Protein AF-A0A813BTL1-F1 (afdb_monomer)

Sequence (227 aa):
EQAIDVKKPQSEMETLEGEVAEMQKQLKLAGENREKENEEFQQVVEDQRKTQKLLKDALDVLGKFYKKEALIQVHAVHAGPESPDGFKDYKANDKSFGVLSMLQKLIADSKAMEAESLRAEKSAQKA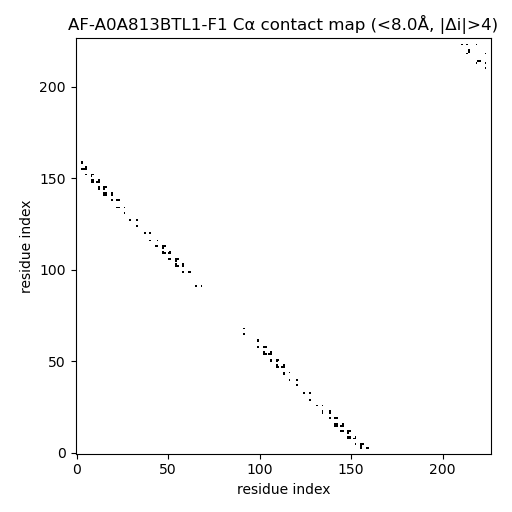YEAFSADTTASVEKKEASVSEKKAEKARLEKSLVRTRQGREGAEDALENLANTKAGLHESCDFLMQNFEARQAARSEEMDSVKKAKAILSGATFAEIQLD

Mean predicted aligned error: 12.42 Å

Structure (mmCIF, N/CA/C/O backbone):
data_AF-A0A813BTL1-F1
#
_entry.id   AF-A0A813BTL1-F1
#
loop_
_atom_site.group_PDB
_atom_site.id
_atom_site.type_symbol
_atom_site.label_atom_id
_atom_site.label_alt_id
_atom_site.label_comp_id
_atom_site.label_asym_id
_atom_site.label_entity_id
_atom_site.label_seq_id
_atom_site.pdbx_PDB_ins_code
_atom_site.Cartn_x
_atom_site.Cartn_y
_atom_site.Cartn_z
_atom_site.occupancy
_atom_site.B_iso_or_equiv
_atom_site.auth_seq_id
_atom_site.auth_comp_id
_atom_site.auth_asym_id
_atom_site.auth_atom_id
_atom_site.pdbx_PDB_model_num
ATOM 1 N N . GLU A 1 1 ? -6.398 0.371 33.763 1.00 44.62 1 GLU A N 1
ATOM 2 C CA . GLU A 1 1 ? -7.236 0.456 32.549 1.00 44.62 1 GLU A CA 1
ATOM 3 C C . GLU A 1 1 ? -6.402 0.990 31.398 1.00 44.62 1 GLU A C 1
ATOM 5 O O . GLU A 1 1 ? -5.922 2.112 31.480 1.00 44.62 1 GLU A O 1
ATOM 10 N N . GLN A 1 2 ? -6.147 0.182 30.367 1.00 52.78 2 GLN A N 1
ATOM 11 C CA . GLN A 1 2 ? -5.602 0.703 29.111 1.00 52.78 2 GLN A CA 1
ATOM 12 C C . GLN A 1 2 ? -6.741 1.412 28.377 1.00 52.78 2 GLN A C 1
ATOM 14 O O . GLN A 1 2 ? -7.758 0.790 28.073 1.00 52.78 2 GLN A O 1
ATOM 19 N N . ALA A 1 3 ? -6.592 2.713 28.128 1.00 71.69 3 ALA A N 1
ATOM 20 C CA . ALA A 1 3 ? -7.528 3.455 27.297 1.00 71.69 3 ALA A CA 1
ATOM 21 C C . ALA A 1 3 ? -7.588 2.808 25.902 1.00 71.69 3 ALA A C 1
ATOM 23 O O . ALA A 1 3 ? -6.552 2.535 25.297 1.00 71.69 3 ALA A O 1
ATOM 24 N N . ILE A 1 4 ? -8.798 2.540 25.406 1.00 82.31 4 ILE A N 1
ATOM 25 C CA . ILE A 1 4 ? -9.003 2.015 24.053 1.00 82.31 4 ILE A CA 1
ATOM 26 C C . ILE A 1 4 ? -8.600 3.112 23.060 1.00 82.31 4 ILE A C 1
ATOM 28 O O . ILE A 1 4 ? -9.320 4.098 22.891 1.00 82.31 4 ILE A O 1
ATOM 32 N N . ASP A 1 5 ? -7.439 2.950 22.426 1.00 89.19 5 ASP A N 1
ATOM 33 C CA . ASP A 1 5 ? -6.871 3.929 21.498 1.00 89.19 5 ASP A CA 1
ATOM 34 C C . ASP A 1 5 ? -7.258 3.618 20.047 1.00 89.19 5 ASP A C 1
ATOM 36 O O . ASP A 1 5 ? -6.573 2.902 19.321 1.00 89.19 5 ASP A O 1
ATOM 40 N N . VAL A 1 6 ? -8.387 4.184 19.620 1.00 92.62 6 VAL A N 1
ATOM 41 C CA . VAL A 1 6 ? -8.878 4.094 18.234 1.00 92.62 6 VAL A CA 1
ATOM 42 C C . VAL A 1 6 ? -8.051 4.972 17.277 1.00 92.62 6 VAL A C 1
ATOM 44 O O . VAL A 1 6 ? -8.072 4.755 16.065 1.00 92.62 6 VAL A O 1
ATOM 47 N N . LYS A 1 7 ? -7.307 5.964 17.791 1.00 93.62 7 LYS A N 1
ATOM 48 C CA . LYS A 1 7 ? -6.573 6.922 16.951 1.00 93.62 7 LYS A CA 1
ATOM 49 C C . LYS A 1 7 ? -5.338 6.290 16.330 1.00 93.62 7 LYS A C 1
ATOM 51 O O . LYS A 1 7 ? -5.050 6.570 15.172 1.00 93.62 7 LYS A O 1
ATOM 56 N N . LYS A 1 8 ? -4.654 5.411 17.062 1.00 93.81 8 LYS A N 1
ATOM 57 C CA . LYS A 1 8 ? -3.460 4.719 16.568 1.00 93.81 8 LYS A CA 1
ATOM 58 C C . LYS A 1 8 ? -3.677 3.966 15.241 1.00 93.81 8 LYS A C 1
ATOM 60 O O . LYS A 1 8 ? -2.980 4.294 14.279 1.00 93.81 8 LYS A O 1
ATOM 65 N N . PRO A 1 9 ? -4.623 3.010 15.117 1.00 95.62 9 PRO A N 1
ATOM 66 C CA . PRO A 1 9 ? -4.834 2.318 13.845 1.00 95.62 9 PRO A CA 1
ATOM 67 C C . PRO A 1 9 ? -5.302 3.270 12.740 1.00 95.62 9 PRO A C 1
ATOM 69 O O . PRO A 1 9 ? -4.963 3.056 11.583 1.00 95.62 9 PRO A O 1
ATOM 72 N N . GLN A 1 10 ? -6.018 4.351 13.075 1.00 95.44 10 GLN A N 1
ATOM 73 C CA . GLN A 1 10 ? -6.381 5.374 12.096 1.00 95.44 10 GLN A CA 1
ATOM 74 C C . GLN A 1 10 ? -5.155 6.113 11.538 1.00 95.44 10 GLN A C 1
ATOM 76 O O . GLN A 1 10 ? -5.027 6.213 10.323 1.00 95.44 10 GLN A O 1
ATOM 81 N N . SER A 1 11 ? -4.244 6.593 12.388 1.00 96.44 11 SER A N 1
ATOM 82 C CA . SER A 1 11 ? -3.035 7.282 11.913 1.00 96.44 11 SER A CA 1
ATOM 83 C C . SER A 1 11 ? -2.112 6.356 11.114 1.00 96.44 11 SER A C 1
ATOM 85 O O . SER A 1 11 ? -1.492 6.780 10.139 1.00 96.44 11 SER A O 1
ATOM 87 N N . GLU A 1 12 ? -2.035 5.077 11.504 1.00 97.19 12 GLU A N 1
ATOM 88 C CA . GLU A 1 12 ? -1.272 4.064 10.765 1.00 97.19 12 GLU A CA 1
ATOM 89 C C . GLU A 1 12 ? -1.882 3.818 9.374 1.00 97.19 12 GLU A C 1
ATOM 91 O O . GLU A 1 12 ? -1.141 3.754 8.396 1.00 97.19 12 GLU A O 1
ATOM 96 N N . MET A 1 13 ? -3.216 3.750 9.257 1.00 97.50 13 MET A N 1
ATOM 97 C CA . MET A 1 13 ? -3.902 3.652 7.959 1.00 97.50 13 MET A CA 1
ATOM 98 C C . MET A 1 13 ? -3.634 4.863 7.069 1.00 97.50 13 MET A C 1
ATOM 100 O O . MET A 1 13 ? -3.244 4.677 5.924 1.00 97.50 13 MET A O 1
ATOM 104 N N . GLU A 1 14 ? -3.800 6.082 7.590 1.00 97.31 14 GLU A N 1
ATOM 105 C CA . GLU A 1 14 ? -3.580 7.318 6.822 1.00 97.31 14 GLU A CA 1
ATOM 106 C C . GLU A 1 14 ? -2.143 7.388 6.278 1.00 97.31 14 GLU A C 1
ATOM 108 O O . GLU A 1 14 ? -1.920 7.766 5.127 1.00 97.31 14 GLU A O 1
ATOM 113 N N . THR A 1 15 ? -1.166 6.951 7.080 1.00 98.12 15 THR A N 1
ATOM 114 C CA . THR A 1 15 ? 0.238 6.855 6.653 1.00 98.12 15 THR A CA 1
ATOM 115 C C . THR A 1 15 ? 0.405 5.839 5.521 1.00 98.12 15 THR A C 1
ATOM 117 O O . THR A 1 15 ? 0.980 6.164 4.484 1.00 98.12 15 THR A O 1
ATOM 120 N N . LEU A 1 16 ? -0.126 4.623 5.687 1.00 98.25 16 LEU A N 1
ATOM 121 C CA . LEU A 1 16 ? -0.012 3.554 4.690 1.00 98.25 16 LEU A CA 1
ATOM 122 C C . LEU A 1 16 ? -0.719 3.901 3.374 1.00 98.25 16 LEU A C 1
ATOM 124 O O . LEU A 1 16 ? -0.182 3.626 2.304 1.00 98.25 16 LEU A O 1
ATOM 128 N N . GLU A 1 17 ? -1.898 4.520 3.437 1.00 97.88 17 GLU A N 1
ATOM 129 C CA . GLU A 1 17 ? -2.636 4.997 2.263 1.00 97.88 17 GLU A CA 1
ATOM 130 C C . GLU A 1 17 ? -1.845 6.083 1.515 1.00 97.88 17 GLU A C 1
ATOM 132 O O . GLU A 1 17 ? -1.763 6.052 0.285 1.00 97.88 17 GLU A O 1
ATOM 137 N N . GLY A 1 18 ? -1.192 6.993 2.248 1.00 98.31 18 GLY A N 1
ATOM 138 C CA . GLY A 1 18 ? -0.283 7.985 1.673 1.00 98.31 18 GLY A CA 1
ATOM 139 C C . GLY A 1 18 ? 0.921 7.352 0.967 1.00 98.31 18 GLY A C 1
ATOM 140 O O . GLY A 1 18 ? 1.251 7.728 -0.158 1.00 98.31 18 GLY A O 1
ATOM 141 N N . GLU A 1 19 ? 1.551 6.352 1.587 1.00 98.12 19 GLU A N 1
ATOM 142 C CA . GLU A 1 19 ? 2.662 5.605 0.983 1.00 98.12 19 GLU A CA 1
ATOM 143 C C . GLU A 1 19 ? 2.230 4.836 -0.275 1.00 98.12 19 GLU A C 1
ATOM 145 O O . GLU A 1 19 ? 2.963 4.821 -1.265 1.00 98.12 19 GLU A O 1
ATOM 150 N N . VAL A 1 20 ? 1.045 4.213 -0.267 1.00 98.19 20 VAL A N 1
ATOM 151 C CA . VAL A 1 20 ? 0.477 3.530 -1.443 1.00 98.19 20 VAL A CA 1
ATOM 152 C C . VAL A 1 20 ? 0.259 4.514 -2.589 1.00 98.19 20 VAL A C 1
ATOM 154 O O . VAL A 1 20 ? 0.684 4.237 -3.712 1.00 98.19 20 VAL A O 1
ATOM 157 N N . ALA A 1 21 ? -0.341 5.673 -2.310 1.00 98.31 21 ALA A N 1
ATOM 158 C CA . ALA A 1 21 ? -0.591 6.694 -3.321 1.00 98.31 21 ALA A CA 1
ATOM 159 C C . ALA A 1 21 ? 0.712 7.204 -3.960 1.00 98.31 21 ALA A C 1
ATOM 161 O O . ALA A 1 21 ? 0.797 7.336 -5.184 1.00 98.31 21 ALA A O 1
ATOM 162 N N . GLU A 1 22 ? 1.750 7.444 -3.153 1.00 98.00 22 GLU A N 1
ATOM 163 C CA . GLU A 1 22 ? 3.049 7.876 -3.673 1.00 98.00 22 GLU A CA 1
ATOM 164 C C . GLU A 1 22 ? 3.724 6.771 -4.498 1.00 98.00 22 GLU A C 1
ATOM 166 O O . GLU A 1 22 ? 4.201 7.038 -5.598 1.00 98.00 22 GLU A O 1
ATOM 171 N N . MET A 1 23 ? 3.702 5.514 -4.045 1.00 98.06 23 MET A N 1
ATOM 172 C CA . MET A 1 23 ? 4.254 4.389 -4.814 1.00 98.06 23 MET A CA 1
ATOM 173 C C . MET A 1 23 ? 3.555 4.202 -6.167 1.00 98.06 23 MET A C 1
ATOM 175 O O . MET A 1 23 ? 4.224 4.011 -7.181 1.00 98.06 23 MET A O 1
ATOM 179 N N . GLN A 1 24 ? 2.225 4.308 -6.217 1.00 97.12 24 GLN A N 1
ATOM 180 C CA . GLN A 1 24 ? 1.466 4.233 -7.472 1.00 97.12 24 GLN A CA 1
ATOM 181 C C . GLN A 1 24 ? 1.821 5.384 -8.422 1.00 97.12 24 GLN A C 1
ATOM 183 O O . GLN A 1 24 ? 1.958 5.181 -9.632 1.00 97.12 24 GLN A O 1
ATOM 188 N N . LYS A 1 25 ? 2.026 6.591 -7.884 1.00 98.19 25 LYS A N 1
ATOM 189 C CA . LYS A 1 25 ? 2.486 7.743 -8.663 1.00 98.19 25 LYS A CA 1
ATOM 190 C C . LYS A 1 25 ? 3.887 7.515 -9.232 1.00 98.19 25 LYS A C 1
ATOM 192 O O . LYS A 1 25 ? 4.098 7.766 -10.417 1.00 98.19 25 LYS A O 1
ATOM 197 N N . GLN A 1 26 ? 4.821 7.015 -8.424 1.00 97.19 26 GLN A N 1
ATOM 198 C CA . GLN A 1 26 ? 6.174 6.685 -8.878 1.00 97.19 26 GLN A CA 1
ATOM 199 C C . GLN A 1 26 ? 6.159 5.594 -9.953 1.00 97.19 26 GLN A C 1
ATOM 201 O O . GLN A 1 26 ? 6.853 5.721 -10.958 1.00 97.19 26 GLN A O 1
ATOM 206 N N . LEU A 1 27 ? 5.316 4.570 -9.800 1.00 97.25 27 LEU A N 1
ATOM 207 C CA . LEU A 1 27 ? 5.153 3.516 -10.799 1.00 97.25 27 LEU A CA 1
ATOM 208 C C . LEU A 1 27 ? 4.667 4.069 -12.146 1.00 97.25 27 LEU A C 1
ATOM 210 O O . LEU A 1 27 ? 5.210 3.717 -13.194 1.00 97.25 27 LEU A O 1
ATOM 214 N N . LYS A 1 28 ? 3.684 4.977 -12.113 1.00 97.38 28 LYS A N 1
ATOM 215 C CA . LYS A 1 28 ? 3.170 5.646 -13.311 1.00 97.38 28 LYS A CA 1
ATOM 216 C C . LYS A 1 28 ? 4.251 6.485 -13.997 1.00 97.38 28 LYS A C 1
ATOM 218 O O . LYS A 1 28 ? 4.462 6.334 -15.195 1.00 97.38 28 LYS A O 1
ATOM 223 N N . LEU A 1 29 ? 4.956 7.324 -13.236 1.00 97.50 29 LEU A N 1
ATOM 224 C CA . LEU A 1 29 ? 6.037 8.164 -13.761 1.00 97.50 29 LEU A CA 1
ATOM 225 C C . LEU A 1 29 ? 7.175 7.325 -14.354 1.00 97.50 29 LEU A C 1
ATOM 227 O O . LEU A 1 29 ? 7.685 7.646 -15.423 1.00 97.50 29 LEU A O 1
ATOM 231 N N . ALA A 1 30 ? 7.550 6.228 -13.694 1.00 97.25 30 ALA A N 1
ATOM 232 C CA . ALA A 1 30 ? 8.551 5.303 -14.211 1.00 97.25 30 ALA A CA 1
ATOM 233 C C . ALA A 1 30 ? 8.104 4.658 -15.533 1.00 97.25 30 ALA A C 1
ATOM 235 O O . ALA A 1 30 ? 8.921 4.520 -16.439 1.00 97.25 30 ALA A O 1
ATOM 236 N N . GLY A 1 31 ? 6.819 4.307 -15.665 1.00 96.94 31 GLY A N 1
ATOM 237 C CA . GLY A 1 31 ? 6.248 3.795 -16.914 1.00 96.94 31 GLY A CA 1
ATOM 238 C C . GLY A 1 31 ? 6.293 4.818 -18.052 1.00 96.94 31 GLY A C 1
ATOM 239 O O . GLY A 1 31 ? 6.782 4.503 -19.132 1.00 96.94 31 GLY A O 1
ATOM 240 N N . GLU A 1 32 ? 5.867 6.057 -17.790 1.00 97.50 32 GLU A N 1
ATOM 241 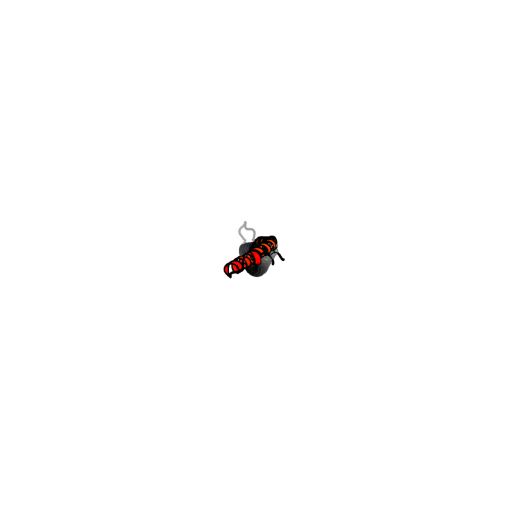C CA . GLU A 1 32 ? 5.912 7.158 -18.769 1.00 97.50 32 GLU A CA 1
ATOM 242 C C . GLU A 1 32 ? 7.350 7.480 -19.212 1.00 97.50 32 GLU A C 1
ATOM 244 O O . GLU A 1 32 ? 7.607 7.737 -20.388 1.00 97.50 32 GLU A O 1
ATOM 249 N N . ASN A 1 33 ? 8.312 7.455 -18.285 1.00 96.31 33 ASN A N 1
ATOM 250 C CA . ASN A 1 33 ? 9.723 7.635 -18.622 1.00 96.31 33 ASN A CA 1
ATOM 251 C C . ASN A 1 33 ? 10.245 6.467 -19.461 1.00 96.31 33 ASN A C 1
ATOM 253 O O . ASN A 1 33 ? 10.959 6.694 -20.434 1.00 96.31 33 ASN A O 1
ATOM 257 N N . ARG A 1 34 ? 9.846 5.230 -19.139 1.00 97.25 34 ARG A N 1
ATOM 258 C CA . ARG A 1 34 ? 10.258 4.063 -19.919 1.00 97.25 34 ARG A CA 1
ATOM 259 C C . ARG A 1 34 ? 9.735 4.070 -21.345 1.00 97.25 34 ARG A C 1
ATOM 261 O O . ARG A 1 34 ? 10.427 3.588 -22.238 1.00 97.25 34 ARG A O 1
ATOM 268 N N . GLU A 1 35 ? 8.531 4.579 -21.561 1.00 96.31 35 GLU A N 1
ATOM 269 C CA . GLU A 1 35 ? 7.973 4.746 -22.901 1.00 96.31 35 GLU A CA 1
ATOM 270 C C . GLU A 1 35 ? 8.854 5.688 -23.733 1.00 96.31 35 GLU A C 1
ATOM 272 O O . GLU A 1 35 ? 9.326 5.299 -24.799 1.00 96.31 35 GLU A O 1
ATOM 277 N N . LYS A 1 36 ? 9.194 6.860 -23.183 1.00 96.94 36 LYS A N 1
ATOM 278 C CA . LYS A 1 36 ? 10.060 7.849 -23.846 1.00 96.94 36 LYS A CA 1
ATOM 279 C C . LYS A 1 36 ? 11.467 7.322 -24.110 1.00 96.94 36 LYS A C 1
ATOM 281 O O . LYS A 1 36 ? 11.971 7.438 -25.221 1.00 96.94 36 LYS A O 1
ATOM 286 N N . GLU A 1 37 ? 12.092 6.704 -23.110 1.00 96.31 37 GLU A N 1
ATOM 287 C CA . GLU A 1 37 ? 13.429 6.120 -23.262 1.00 96.31 37 GLU A CA 1
ATOM 288 C C . GLU A 1 37 ? 13.451 5.022 -24.340 1.00 96.31 37 GLU A C 1
ATOM 290 O O . GLU A 1 37 ? 14.427 4.906 -25.081 1.00 96.31 37 GLU A O 1
ATOM 295 N N . ASN A 1 38 ? 12.376 4.232 -24.469 1.00 96.69 38 ASN A N 1
ATOM 296 C CA . ASN A 1 38 ? 12.266 3.196 -25.501 1.00 96.69 38 ASN A CA 1
ATOM 297 C C . ASN A 1 38 ? 12.134 3.811 -26.895 1.00 96.69 38 ASN A C 1
ATOM 299 O O . ASN A 1 38 ? 12.752 3.334 -27.845 1.00 96.69 38 ASN A O 1
ATOM 303 N N . GLU A 1 39 ? 11.321 4.860 -27.027 1.00 97.38 39 GLU A N 1
ATOM 304 C CA . GLU A 1 39 ? 11.162 5.593 -28.283 1.00 97.38 39 GLU A CA 1
ATOM 305 C C . GLU A 1 39 ? 12.494 6.197 -28.744 1.00 97.38 39 GLU A C 1
ATOM 307 O O . GLU A 1 39 ? 12.898 6.001 -29.893 1.00 97.38 39 GLU A O 1
ATOM 312 N N . GLU A 1 40 ? 13.220 6.861 -27.842 1.00 95.50 40 GLU A N 1
ATOM 313 C CA . GLU A 1 40 ? 14.553 7.406 -28.117 1.00 95.50 40 GLU A CA 1
ATOM 314 C C . GLU A 1 40 ? 15.543 6.299 -28.503 1.00 95.50 40 GLU A C 1
ATOM 316 O O . GLU A 1 40 ? 16.272 6.421 -29.491 1.00 95.50 40 GLU A O 1
ATOM 321 N N . PHE A 1 41 ? 15.538 5.178 -27.777 1.00 97.00 41 PHE A N 1
ATOM 322 C CA . PHE A 1 41 ? 16.362 4.015 -28.096 1.00 97.00 41 PHE A CA 1
ATOM 323 C C . PHE A 1 41 ? 16.083 3.474 -29.509 1.00 97.00 41 PHE A C 1
ATOM 325 O O . PHE A 1 41 ? 17.024 3.197 -30.262 1.00 97.00 41 PHE A O 1
ATOM 332 N N . GLN A 1 42 ? 14.810 3.344 -29.894 1.00 97.19 42 GLN A N 1
ATOM 333 C CA . GLN A 1 42 ? 14.422 2.862 -31.221 1.00 97.19 42 GLN A CA 1
ATOM 334 C C . GLN A 1 42 ? 14.930 3.788 -32.326 1.00 97.19 42 GLN A C 1
ATOM 336 O O . GLN A 1 42 ? 15.507 3.299 -33.302 1.00 97.19 42 GLN A O 1
ATOM 341 N N . GLN A 1 43 ? 14.785 5.104 -32.148 1.00 96.44 43 GLN A N 1
ATOM 342 C CA . GLN A 1 43 ? 15.300 6.098 -33.091 1.00 96.44 43 GLN A CA 1
ATOM 343 C C . GLN A 1 43 ? 16.824 6.008 -33.221 1.00 96.44 43 GLN A C 1
ATOM 345 O O . GLN A 1 43 ? 17.344 5.922 -34.333 1.00 96.44 43 GLN A O 1
ATOM 350 N N . VAL A 1 44 ? 17.549 5.930 -32.099 1.00 94.44 44 VAL A N 1
ATOM 351 C CA . VAL A 1 44 ? 19.015 5.806 -32.098 1.00 94.44 44 VAL A CA 1
ATOM 352 C C . VAL A 1 44 ? 19.466 4.548 -32.840 1.00 94.44 44 VAL A C 1
ATOM 354 O O . VAL A 1 44 ? 20.363 4.614 -33.681 1.00 94.44 44 VAL A O 1
ATOM 357 N N . VAL A 1 45 ? 18.849 3.393 -32.579 1.00 96.25 45 VAL A N 1
ATOM 358 C CA . VAL A 1 45 ? 19.201 2.143 -33.274 1.00 96.25 45 VAL A CA 1
ATOM 359 C C . VAL A 1 45 ? 18.886 2.225 -34.765 1.00 96.25 45 VAL A C 1
ATOM 361 O O . VAL A 1 45 ? 19.684 1.765 -35.588 1.00 96.25 45 VAL A O 1
ATOM 364 N N . GLU A 1 46 ? 17.749 2.810 -35.139 1.00 96.50 46 GLU A N 1
ATOM 365 C CA . GLU A 1 46 ? 17.381 3.001 -36.539 1.00 96.50 46 GLU A CA 1
ATOM 366 C C . GLU A 1 46 ? 18.393 3.896 -37.271 1.00 96.50 46 GLU A C 1
ATOM 368 O O . GLU A 1 46 ? 18.889 3.526 -38.342 1.00 96.50 46 GLU A O 1
ATOM 373 N N . ASP A 1 47 ? 18.762 5.028 -36.676 1.00 94.25 47 ASP A N 1
ATOM 374 C CA . ASP A 1 47 ? 19.718 5.976 -37.246 1.00 94.25 47 ASP A CA 1
ATOM 375 C C . ASP A 1 47 ? 21.124 5.388 -37.349 1.00 94.25 47 ASP A C 1
ATOM 377 O O . ASP A 1 47 ? 21.802 5.569 -38.369 1.00 94.25 47 ASP A O 1
ATOM 381 N N . GLN A 1 48 ? 21.552 4.597 -36.360 1.00 92.75 48 GLN A N 1
ATOM 382 C CA . GLN A 1 48 ? 22.822 3.883 -36.453 1.00 92.75 48 GLN A CA 1
ATOM 383 C C . GLN A 1 48 ? 22.800 2.841 -37.569 1.00 92.75 48 GLN A C 1
ATOM 385 O O . GLN A 1 48 ? 23.739 2.769 -38.360 1.00 92.75 48 GLN A O 1
ATOM 390 N N . ARG A 1 49 ? 21.711 2.084 -37.732 1.00 95.44 49 ARG A N 1
ATOM 391 C CA . ARG A 1 49 ? 21.582 1.120 -38.838 1.00 95.44 49 ARG A CA 1
ATOM 392 C C . ARG A 1 49 ? 21.607 1.798 -40.204 1.00 95.44 49 ARG A C 1
ATOM 394 O O . ARG A 1 49 ? 22.286 1.308 -41.112 1.00 95.44 49 ARG A O 1
ATOM 401 N N . LYS A 1 50 ? 20.916 2.933 -40.353 1.00 96.06 50 LYS A N 1
ATOM 402 C CA . LYS A 1 50 ? 20.967 3.762 -41.569 1.00 96.06 50 LYS A CA 1
ATOM 403 C C . LYS A 1 50 ? 22.388 4.263 -41.834 1.00 96.06 50 LYS A C 1
ATOM 405 O O . LYS A 1 50 ? 22.877 4.118 -42.953 1.00 96.06 50 LYS A O 1
ATOM 410 N N . THR A 1 51 ? 23.075 4.762 -40.807 1.00 93.69 51 THR A N 1
ATOM 411 C CA . THR A 1 51 ? 24.463 5.243 -40.890 1.00 93.69 51 THR A CA 1
ATOM 412 C C . THR A 1 51 ? 25.417 4.129 -41.310 1.00 93.69 51 THR A C 1
ATOM 414 O O . THR A 1 51 ? 26.178 4.291 -42.262 1.00 93.69 51 THR A O 1
ATOM 417 N N . GLN A 1 52 ? 25.331 2.952 -40.685 1.00 93.44 52 GLN A N 1
ATOM 418 C CA . GLN A 1 52 ? 26.130 1.786 -41.069 1.00 93.44 52 GLN A CA 1
ATOM 419 C C . GLN A 1 52 ? 25.900 1.386 -42.525 1.00 93.44 52 GLN A C 1
ATOM 421 O O . GLN A 1 52 ? 26.853 1.010 -43.205 1.00 93.44 52 GLN A O 1
ATOM 426 N N . LYS A 1 53 ? 24.649 1.422 -43.002 1.00 95.94 53 LYS A N 1
ATOM 427 C CA . LYS A 1 53 ? 24.323 1.110 -44.397 1.00 95.94 53 LYS A CA 1
ATOM 428 C C . LYS A 1 53 ? 24.950 2.136 -45.341 1.00 95.94 53 LYS A C 1
ATOM 430 O O . LYS A 1 53 ? 25.704 1.747 -46.224 1.00 95.94 53 LYS A O 1
ATOM 435 N N . LEU A 1 54 ? 24.727 3.425 -45.090 1.00 94.88 54 LEU A N 1
ATOM 436 C CA . LEU A 1 54 ? 25.269 4.512 -45.906 1.00 94.88 54 LEU A CA 1
ATOM 437 C C . LEU A 1 54 ? 26.804 4.476 -45.977 1.00 94.88 54 LEU A C 1
ATOM 439 O O . LEU A 1 54 ? 27.382 4.593 -47.056 1.00 94.88 54 LEU A O 1
ATOM 443 N N . LEU A 1 55 ? 27.473 4.271 -44.839 1.00 93.00 55 LEU A N 1
ATOM 444 C CA . LEU A 1 55 ? 28.933 4.182 -44.782 1.00 93.00 55 LEU A CA 1
ATOM 445 C C . LEU A 1 55 ? 29.467 2.943 -45.516 1.00 93.00 55 LEU A C 1
ATOM 447 O O . LEU A 1 55 ? 30.514 3.026 -46.155 1.00 93.00 55 LEU A O 1
ATOM 451 N N . LYS A 1 56 ? 28.762 1.802 -45.457 1.00 93.50 56 LYS A N 1
ATOM 452 C CA . LYS A 1 56 ? 29.120 0.600 -46.234 1.00 93.50 56 LYS A CA 1
ATOM 453 C C . LYS A 1 56 ? 28.972 0.836 -47.733 1.00 93.50 56 LYS A C 1
ATOM 455 O O . LYS A 1 56 ? 29.873 0.460 -48.478 1.00 93.50 56 LYS A O 1
ATOM 460 N N . ASP A 1 57 ? 27.883 1.472 -48.156 1.00 93.44 57 ASP A N 1
ATOM 461 C CA . ASP A 1 57 ? 27.640 1.792 -49.564 1.00 93.44 57 ASP A CA 1
ATOM 462 C C . ASP A 1 57 ? 28.737 2.737 -50.095 1.00 93.44 57 ASP A C 1
ATOM 464 O O . ASP A 1 57 ? 29.325 2.489 -51.149 1.00 93.44 57 ASP A O 1
ATOM 468 N N . ALA A 1 58 ? 29.109 3.766 -49.321 1.00 90.62 58 ALA A N 1
ATOM 469 C CA . ALA A 1 58 ? 30.218 4.664 -49.653 1.00 90.62 58 ALA A CA 1
ATOM 470 C C . ALA A 1 58 ? 31.574 3.936 -49.719 1.00 90.62 58 ALA A C 1
ATOM 472 O O . ALA A 1 58 ? 32.367 4.171 -50.636 1.00 90.62 58 ALA A O 1
ATOM 473 N N . LEU A 1 59 ? 31.839 3.030 -48.770 1.00 89.31 59 LEU A N 1
ATOM 474 C CA . LEU A 1 59 ? 33.054 2.217 -48.748 1.00 89.31 59 LEU A CA 1
ATOM 475 C C . LEU A 1 59 ? 33.151 1.304 -49.981 1.00 89.31 59 LEU A C 1
ATOM 477 O O . LEU A 1 59 ? 34.242 1.154 -50.531 1.00 89.31 59 LEU A O 1
ATOM 481 N N . ASP A 1 60 ? 32.040 0.720 -50.439 1.00 89.19 60 ASP A N 1
ATOM 482 C CA . ASP A 1 60 ? 32.004 -0.136 -51.632 1.00 89.19 60 ASP A CA 1
ATOM 483 C C . ASP A 1 60 ? 32.273 0.658 -52.921 1.00 89.19 60 ASP A C 1
ATOM 485 O O . ASP A 1 60 ? 33.100 0.249 -53.741 1.00 89.19 60 ASP A O 1
ATOM 489 N N . VAL A 1 61 ? 31.654 1.836 -53.079 1.00 89.19 61 VAL A N 1
ATOM 490 C CA . VAL A 1 61 ? 31.886 2.723 -54.234 1.00 89.19 61 VAL A CA 1
ATOM 491 C C . VAL A 1 61 ? 33.347 3.177 -54.298 1.00 89.19 61 VAL A C 1
ATOM 493 O O . VAL A 1 61 ? 34.000 3.021 -55.334 1.00 89.19 61 VAL A O 1
ATOM 496 N N . LEU A 1 62 ? 33.889 3.692 -53.188 1.00 84.75 62 LEU A N 1
ATOM 497 C CA . LEU A 1 62 ? 35.286 4.128 -53.125 1.00 84.75 62 LEU A CA 1
ATOM 498 C C . LEU A 1 62 ? 36.244 2.943 -53.302 1.00 84.75 62 LEU A C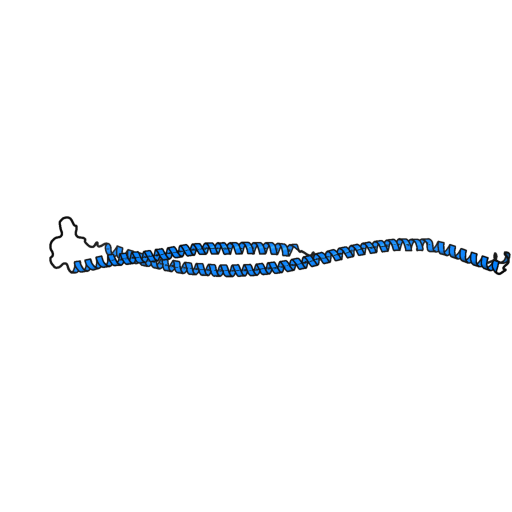 1
ATOM 500 O O . LEU A 1 62 ? 37.228 3.045 -54.031 1.00 84.75 62 LEU A O 1
ATOM 504 N N . GLY A 1 63 ? 35.940 1.794 -52.696 1.00 82.31 63 GLY A N 1
ATOM 505 C CA . GLY A 1 63 ? 36.728 0.573 -52.835 1.00 82.31 63 GLY A CA 1
ATOM 506 C C . GLY A 1 63 ? 36.817 0.088 -54.284 1.00 82.31 63 GLY A C 1
ATOM 507 O O . GLY A 1 63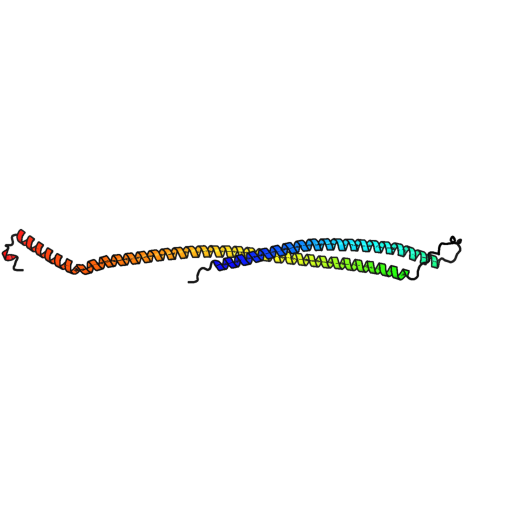 ? 37.902 -0.280 -54.734 1.00 82.31 63 GLY A O 1
ATOM 508 N N . LYS A 1 64 ? 35.712 0.127 -55.039 1.00 84.25 64 LYS A N 1
ATOM 509 C CA . LYS A 1 64 ? 35.691 -0.196 -56.476 1.00 84.25 64 LYS A CA 1
ATOM 510 C C . LYS A 1 64 ? 36.538 0.781 -57.295 1.00 84.25 64 LYS A C 1
ATOM 512 O O . LYS A 1 64 ? 37.296 0.329 -58.150 1.00 84.25 64 LYS A O 1
ATOM 517 N N . PHE A 1 65 ? 36.456 2.082 -57.012 1.00 79.69 65 PHE A N 1
ATOM 518 C CA . PHE A 1 65 ? 37.255 3.108 -57.692 1.00 79.69 65 PHE A CA 1
ATOM 519 C C . PHE A 1 65 ? 38.761 2.906 -57.467 1.00 79.69 65 PHE A C 1
ATOM 521 O O . PHE A 1 65 ? 39.511 2.752 -58.428 1.00 79.69 65 PHE A O 1
ATOM 528 N N . TYR A 1 66 ? 39.205 2.797 -56.210 1.00 74.00 66 TYR A N 1
ATOM 529 C CA . TYR A 1 66 ? 40.633 2.656 -55.899 1.00 74.00 66 TYR A CA 1
ATOM 530 C C . TYR A 1 66 ? 41.217 1.294 -56.292 1.00 74.00 66 TYR A C 1
ATOM 532 O O . TYR A 1 66 ? 42.383 1.228 -56.672 1.00 74.00 66 TYR A O 1
ATOM 540 N N . LYS A 1 67 ? 40.430 0.208 -56.276 1.00 70.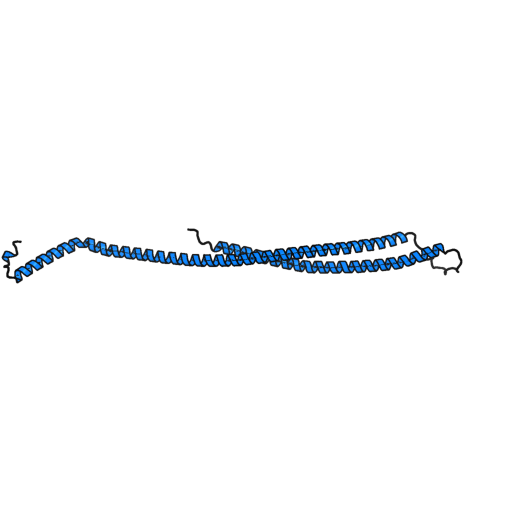12 67 LYS A N 1
ATOM 541 C CA . LYS A 1 67 ? 40.873 -1.087 -56.827 1.00 70.12 67 LYS A CA 1
ATOM 542 C C . LYS A 1 67 ? 41.031 -1.043 -58.347 1.00 70.12 67 LYS A C 1
ATOM 544 O O . LYS A 1 67 ? 41.974 -1.632 -58.869 1.00 70.12 67 LYS A O 1
ATOM 549 N N . LYS A 1 68 ? 40.129 -0.352 -59.053 1.00 65.25 68 LYS A N 1
ATOM 550 C CA . LYS A 1 68 ? 40.193 -0.185 -60.511 1.00 65.25 68 LYS A CA 1
ATOM 551 C C . LYS A 1 68 ? 41.401 0.664 -60.922 1.00 65.25 68 LYS A C 1
ATOM 553 O O . LYS A 1 68 ? 42.129 0.255 -61.815 1.00 65.25 68 LYS A O 1
ATOM 558 N N . GLU A 1 69 ? 41.669 1.763 -60.221 1.00 58.41 69 GLU A N 1
ATOM 559 C CA . GLU A 1 69 ? 42.855 2.606 -60.448 1.00 58.41 69 GLU A CA 1
ATOM 560 C C . GLU A 1 69 ? 44.173 1.895 -60.100 1.00 58.41 69 GLU A C 1
ATOM 562 O O . GLU A 1 69 ? 45.137 1.983 -60.857 1.00 58.41 69 GLU A O 1
ATOM 567 N N . ALA A 1 70 ? 44.221 1.112 -59.015 1.00 58.09 70 ALA A N 1
ATOM 568 C CA . ALA A 1 70 ? 45.399 0.304 -58.684 1.00 58.09 70 ALA A CA 1
ATOM 569 C C . ALA A 1 70 ? 45.700 -0.760 -59.761 1.00 58.09 70 ALA A C 1
ATOM 571 O O . ALA A 1 70 ? 46.858 -1.008 -60.084 1.00 58.09 70 ALA A O 1
ATOM 572 N N . LEU A 1 71 ? 44.666 -1.358 -60.364 1.00 52.94 71 LEU A N 1
ATOM 573 C CA . LEU A 1 71 ? 44.808 -2.283 -61.496 1.00 52.94 71 LEU A CA 1
ATOM 574 C C . LEU A 1 71 ? 45.245 -1.581 -62.793 1.00 52.94 71 LEU A C 1
ATOM 576 O O . LEU A 1 71 ? 45.956 -2.195 -63.590 1.00 52.94 71 LEU A O 1
ATOM 580 N N . ILE A 1 72 ? 44.860 -0.314 -62.991 1.00 54.44 72 ILE A N 1
ATOM 581 C CA . ILE A 1 72 ? 45.253 0.517 -64.142 1.00 54.44 72 ILE A CA 1
ATOM 582 C C . ILE A 1 72 ? 46.700 1.017 -64.000 1.00 54.44 72 ILE A C 1
ATOM 584 O O . ILE A 1 72 ? 47.441 0.976 -64.977 1.00 54.44 72 ILE A O 1
ATOM 588 N N . GLN A 1 73 ? 47.158 1.389 -62.798 1.00 49.72 73 GLN A N 1
ATOM 589 C CA . GLN A 1 73 ? 48.569 1.733 -62.557 1.00 49.72 73 GLN A CA 1
ATOM 590 C C . GLN A 1 73 ? 49.522 0.546 -62.768 1.00 49.72 73 GLN A C 1
ATOM 592 O O . GLN A 1 73 ? 50.659 0.753 -63.182 1.00 49.72 73 GLN A O 1
ATOM 597 N N . VAL A 1 74 ? 49.062 -0.691 -62.553 1.00 46.62 74 VAL A N 1
ATOM 598 C CA . VAL A 1 74 ? 49.835 -1.908 -62.871 1.00 46.62 74 VAL A CA 1
ATOM 599 C C . VAL A 1 74 ? 49.774 -2.257 -64.372 1.00 46.62 74 VAL A C 1
ATOM 601 O O . VAL A 1 74 ? 50.672 -2.924 -64.875 1.00 46.62 74 VAL A O 1
ATOM 604 N N . HIS A 1 75 ? 48.770 -1.766 -65.111 1.00 36.81 75 HIS A N 1
ATOM 605 C CA . HIS A 1 75 ? 48.593 -1.998 -66.556 1.00 36.81 75 HIS A CA 1
ATOM 606 C C . HIS A 1 75 ? 48.991 -0.818 -67.457 1.00 36.81 75 HIS A C 1
ATOM 608 O O . HIS A 1 75 ? 48.809 -0.900 -68.672 1.00 36.81 75 HIS A O 1
ATOM 614 N N . ALA A 1 76 ? 49.581 0.255 -66.924 1.00 40.72 76 ALA A N 1
ATOM 615 C CA . ALA A 1 76 ? 50.085 1.373 -67.723 1.00 40.72 76 ALA A CA 1
ATOM 616 C C . ALA A 1 76 ? 51.425 1.037 -68.413 1.00 40.72 76 ALA A C 1
ATOM 618 O O . ALA A 1 76 ? 52.428 1.728 -68.260 1.00 40.72 76 ALA A O 1
ATOM 619 N N . VAL A 1 77 ? 51.420 -0.033 -69.207 1.00 38.25 77 VAL A N 1
ATOM 620 C CA . VAL A 1 77 ? 52.358 -0.281 -70.301 1.00 38.25 77 VAL A CA 1
ATOM 621 C C . VAL A 1 77 ? 51.508 -0.663 -71.517 1.00 38.25 77 VAL A C 1
ATOM 623 O O . VAL A 1 77 ? 51.414 -1.842 -71.832 1.00 38.25 77 VAL A O 1
ATOM 626 N N . HIS A 1 78 ? 50.824 0.312 -72.136 1.00 33.19 78 HIS A N 1
ATOM 627 C CA . HIS A 1 78 ? 50.645 0.485 -73.598 1.00 33.19 78 HIS A CA 1
ATOM 628 C C . HIS A 1 78 ? 49.487 1.445 -73.962 1.00 33.19 78 HIS A C 1
ATOM 630 O O . HIS A 1 78 ? 48.319 1.151 -73.737 1.00 33.19 78 HIS A O 1
ATOM 636 N N . ALA A 1 79 ? 49.881 2.568 -74.576 1.00 41.28 79 ALA A N 1
ATOM 637 C CA . ALA A 1 79 ? 49.266 3.324 -75.679 1.00 41.28 79 ALA A CA 1
ATOM 638 C C . ALA A 1 79 ? 47.724 3.442 -75.803 1.00 41.28 79 ALA A C 1
ATOM 640 O O . ALA A 1 79 ? 47.048 2.522 -76.258 1.00 41.28 79 ALA A O 1
ATOM 641 N N . GLY A 1 80 ? 47.209 4.661 -75.590 1.00 40.66 80 GLY A N 1
ATOM 642 C CA . GLY A 1 80 ? 45.909 5.147 -76.080 1.00 40.66 80 GLY A CA 1
ATOM 643 C C . GLY A 1 80 ? 45.898 6.687 -76.203 1.00 40.66 80 GLY A C 1
ATOM 644 O O . GLY A 1 80 ? 46.693 7.320 -75.509 1.00 40.66 80 GLY A O 1
ATOM 645 N N . PRO A 1 81 ? 45.081 7.290 -77.098 1.00 44.91 81 PRO A N 1
ATOM 646 C CA . PRO A 1 81 ? 45.210 8.688 -77.531 1.00 44.91 81 PRO A CA 1
ATOM 647 C C . PRO A 1 81 ? 44.870 9.704 -76.434 1.00 44.91 81 PRO A C 1
ATOM 649 O O . PRO A 1 81 ? 44.011 9.452 -75.592 1.00 44.91 81 PRO A O 1
ATOM 652 N N . GLU A 1 82 ? 45.551 10.849 -76.495 1.00 46.12 82 GLU A N 1
ATOM 653 C CA . GLU A 1 82 ? 45.564 11.933 -75.509 1.00 46.12 82 GLU A CA 1
ATOM 654 C C . GLU A 1 82 ? 44.173 12.495 -75.166 1.00 46.12 82 GLU A C 1
ATOM 656 O O . GLU A 1 82 ? 43.333 12.751 -76.033 1.00 46.12 82 GLU A O 1
ATOM 661 N N . SER A 1 83 ? 43.959 12.701 -73.864 1.00 48.22 83 SER A N 1
ATOM 662 C CA . SER A 1 83 ? 42.790 13.358 -73.277 1.00 48.22 83 SER A CA 1
ATOM 663 C C . SER A 1 83 ? 42.650 14.811 -73.776 1.00 48.22 83 SER A C 1
ATOM 665 O O . SER A 1 83 ? 43.661 15.504 -73.883 1.00 48.22 83 SER A O 1
ATOM 667 N N . PRO A 1 84 ? 41.426 15.318 -74.036 1.00 51.38 84 PRO A N 1
ATOM 668 C CA . PRO A 1 84 ? 41.195 16.697 -74.476 1.00 51.38 84 PRO A CA 1
ATOM 669 C C . PRO A 1 84 ? 41.746 17.753 -73.502 1.00 51.38 84 PRO A C 1
ATOM 671 O O . PRO A 1 84 ? 41.524 17.670 -72.290 1.00 51.38 84 PRO A O 1
ATOM 674 N N . ASP A 1 85 ? 42.411 18.771 -74.057 1.00 50.41 85 ASP A N 1
ATOM 675 C CA . ASP A 1 85 ? 43.039 19.873 -73.321 1.00 50.41 85 ASP A CA 1
ATOM 676 C C . ASP A 1 85 ? 42.062 20.563 -72.354 1.00 50.41 85 ASP A C 1
ATOM 678 O O . ASP A 1 85 ? 41.038 21.126 -72.748 1.00 50.41 85 ASP A O 1
ATOM 682 N N . GLY A 1 86 ? 42.403 20.529 -71.063 1.00 52.97 86 GLY A N 1
ATOM 683 C CA . GLY A 1 86 ? 41.677 21.204 -69.981 1.00 52.97 86 GLY A CA 1
ATOM 684 C C . GLY A 1 86 ? 41.160 20.284 -68.872 1.00 52.97 86 GLY A C 1
ATOM 685 O O . GLY A 1 86 ? 40.893 20.767 -67.769 1.00 52.97 86 GLY A O 1
ATOM 686 N N . PHE A 1 87 ? 41.077 18.969 -69.099 1.00 49.56 87 PHE A N 1
ATOM 687 C CA . PHE A 1 87 ? 40.808 18.005 -68.028 1.00 49.56 87 PHE A CA 1
ATOM 688 C C . PHE A 1 87 ? 42.127 17.545 -67.402 1.00 49.56 87 PHE A C 1
ATOM 690 O O . PHE A 1 87 ? 42.917 16.846 -68.029 1.00 49.56 87 PHE A O 1
ATOM 697 N N . LYS A 1 88 ? 42.379 17.929 -66.145 1.00 55.78 88 LYS A N 1
ATOM 698 C CA . LYS A 1 88 ? 43.441 17.289 -65.357 1.00 55.78 88 LYS A CA 1
ATOM 699 C C . LYS A 1 88 ? 43.099 15.806 -65.231 1.00 55.78 88 LYS A C 1
ATOM 701 O O . LYS A 1 88 ? 41.978 15.487 -64.832 1.00 55.78 88 LYS A O 1
ATOM 706 N N . ASP A 1 89 ? 44.057 14.931 -65.531 1.00 55.38 89 ASP A N 1
ATOM 707 C CA . ASP A 1 89 ? 43.921 13.494 -65.294 1.00 55.38 89 ASP A CA 1
ATOM 708 C C . ASP A 1 89 ? 43.417 13.251 -63.866 1.00 55.38 89 ASP A C 1
ATOM 710 O O . ASP A 1 89 ? 44.013 13.717 -62.887 1.00 55.38 89 ASP A O 1
ATOM 714 N N . TYR A 1 90 ? 42.306 12.525 -63.743 1.00 54.50 90 TYR A N 1
ATOM 715 C CA . TYR A 1 90 ? 41.785 12.071 -62.458 1.00 54.50 90 TYR A CA 1
ATOM 716 C C . TYR A 1 90 ? 42.758 11.032 -61.882 1.00 54.50 90 TYR A C 1
ATOM 718 O O . TYR A 1 90 ? 42.617 9.837 -62.110 1.00 54.50 90 TYR A O 1
ATOM 726 N N . LYS A 1 91 ? 43.788 11.482 -61.158 1.00 55.97 91 LYS A N 1
ATOM 727 C CA . LYS A 1 91 ? 44.736 10.589 -60.479 1.00 55.97 91 LYS A CA 1
ATOM 728 C C . LYS A 1 91 ? 44.246 10.214 -59.085 1.00 55.97 91 LYS A C 1
ATOM 730 O O . LYS A 1 91 ? 43.755 11.057 -58.332 1.00 55.97 91 LYS A O 1
ATOM 735 N N . ALA A 1 92 ? 44.444 8.948 -58.722 1.00 55.94 92 ALA A N 1
ATOM 736 C CA . ALA A 1 92 ? 44.321 8.489 -57.345 1.00 55.94 92 ALA A CA 1
ATOM 737 C C . ALA A 1 92 ? 45.235 9.322 -56.421 1.00 55.94 92 ALA A C 1
ATOM 739 O O . ALA A 1 92 ? 46.399 9.562 -56.736 1.00 55.94 92 ALA A O 1
ATOM 740 N N . ASN A 1 93 ? 44.691 9.792 -55.296 1.00 61.28 93 ASN A N 1
ATOM 741 C CA . ASN A 1 93 ? 45.414 10.573 -54.291 1.00 61.28 93 ASN A CA 1
ATOM 742 C C . ASN A 1 93 ? 45.996 9.631 -53.221 1.00 61.28 93 ASN A C 1
ATOM 744 O O . ASN A 1 93 ? 45.268 8.799 -52.681 1.00 61.28 93 ASN A O 1
ATOM 748 N N . ASP A 1 94 ? 47.270 9.790 -52.853 1.00 59.66 94 ASP A N 1
ATOM 749 C CA . ASP A 1 94 ? 47.946 8.955 -51.839 1.00 59.66 94 ASP A CA 1
ATOM 750 C C . ASP A 1 94 ? 47.275 9.002 -50.451 1.00 59.66 94 ASP A C 1
ATOM 752 O O . ASP A 1 94 ? 47.430 8.091 -49.636 1.00 59.66 94 ASP A O 1
ATOM 756 N N . LYS A 1 95 ? 46.461 10.029 -50.167 1.00 63.56 95 LYS A N 1
ATOM 757 C CA . LYS A 1 95 ? 45.698 10.145 -48.908 1.00 63.56 95 LYS A CA 1
ATOM 758 C C . LYS A 1 95 ? 44.434 9.272 -48.854 1.00 63.56 95 LYS A C 1
ATOM 760 O O . LYS A 1 95 ? 43.798 9.184 -47.801 1.00 63.56 95 LYS A O 1
ATOM 765 N N . SER A 1 96 ? 44.061 8.606 -49.945 1.00 63.91 96 SER A N 1
ATOM 766 C CA . SER A 1 96 ? 42.796 7.868 -50.056 1.00 63.91 96 SER A CA 1
ATOM 767 C C . SER A 1 96 ? 42.717 6.600 -49.203 1.00 63.91 96 SER A C 1
ATOM 769 O O . SER A 1 96 ? 41.628 6.227 -48.764 1.00 63.91 96 SER A O 1
ATOM 771 N N . PHE A 1 97 ? 43.856 5.979 -48.880 1.00 71.38 97 PHE A N 1
ATOM 772 C CA . PHE A 1 97 ? 43.903 4.845 -47.949 1.00 71.38 97 PHE A CA 1
ATOM 773 C C . PHE A 1 97 ? 43.463 5.242 -46.526 1.00 71.38 97 PHE A C 1
ATOM 775 O O . PHE A 1 97 ? 42.768 4.482 -45.849 1.00 71.38 97 PHE A O 1
ATOM 782 N N . GLY A 1 98 ? 43.785 6.468 -46.094 1.00 79.69 98 GLY A N 1
ATOM 783 C CA . GLY A 1 98 ? 43.366 6.999 -44.794 1.00 79.69 98 GLY A CA 1
ATOM 784 C C . GLY A 1 98 ? 41.851 7.196 -44.684 1.00 79.69 98 GLY A C 1
ATOM 785 O O . GLY A 1 98 ? 41.263 6.877 -43.653 1.00 79.69 98 GLY A O 1
ATOM 786 N N . VAL A 1 99 ? 41.199 7.645 -45.763 1.00 82.62 99 VAL A N 1
ATOM 787 C CA . VAL A 1 99 ? 39.740 7.862 -45.800 1.00 82.62 99 VAL A CA 1
ATOM 788 C C . VAL A 1 99 ? 38.972 6.536 -45.754 1.00 82.62 99 VAL A C 1
ATOM 790 O O . VAL A 1 99 ? 37.993 6.425 -45.020 1.00 82.62 99 VAL A O 1
ATOM 793 N N . LEU A 1 100 ? 39.433 5.502 -46.470 1.00 82.06 100 LEU A N 1
ATOM 794 C CA . LEU A 1 100 ? 38.827 4.162 -46.414 1.00 82.06 100 LEU A CA 1
ATOM 795 C C . LEU A 1 100 ? 38.928 3.543 -45.011 1.00 82.06 100 LEU A C 1
ATOM 797 O O . LEU A 1 100 ? 37.950 2.983 -44.515 1.00 82.06 100 LEU A O 1
ATOM 801 N N . SER A 1 101 ? 40.084 3.690 -44.355 1.00 85.44 101 SER A N 1
ATOM 802 C CA . SER A 1 101 ? 40.285 3.251 -42.968 1.00 85.44 101 SER A CA 1
ATOM 803 C C . SER A 1 101 ? 39.384 4.019 -41.990 1.00 85.44 101 SER A C 1
ATOM 805 O O . SER A 1 101 ? 38.758 3.421 -41.115 1.00 85.44 101 SER A O 1
ATOM 807 N N . MET A 1 102 ? 39.222 5.333 -42.185 1.00 88.19 102 MET A N 1
ATOM 808 C CA . MET A 1 102 ? 38.309 6.152 -41.382 1.00 88.19 102 MET A CA 1
ATOM 809 C C . MET A 1 102 ? 36.844 5.718 -41.544 1.00 88.19 102 MET A C 1
ATOM 811 O O . MET A 1 102 ? 36.142 5.593 -40.545 1.00 88.19 102 MET A O 1
ATOM 815 N N . LEU A 1 103 ? 36.387 5.420 -42.766 1.00 89.50 103 LEU A N 1
ATOM 816 C CA . LEU A 1 103 ? 35.033 4.903 -43.014 1.00 89.50 103 LEU A CA 1
ATOM 817 C C . LEU A 1 103 ? 34.808 3.532 -42.362 1.00 89.50 103 LEU A C 1
ATOM 819 O O . LEU A 1 103 ? 33.769 3.307 -41.745 1.00 89.50 103 LEU A O 1
ATOM 823 N N . GLN A 1 104 ? 35.785 2.623 -42.448 1.00 89.56 104 GLN A N 1
ATOM 824 C CA . GLN A 1 104 ? 35.726 1.329 -41.758 1.00 89.56 104 GLN A CA 1
ATOM 825 C C . GLN A 1 104 ? 35.655 1.493 -40.238 1.00 89.56 104 GLN A C 1
ATOM 827 O O . GLN A 1 104 ? 34.864 0.804 -39.590 1.00 89.56 104 GLN A O 1
ATOM 832 N N . LYS A 1 105 ? 36.435 2.424 -39.679 1.00 93.19 105 LYS A N 1
ATOM 833 C CA . LYS A 1 105 ? 36.401 2.747 -38.252 1.00 93.19 105 LYS A CA 1
ATOM 834 C C . LYS A 1 105 ? 35.040 3.306 -37.835 1.00 93.19 105 LYS A C 1
ATOM 836 O O . LYS A 1 105 ? 34.461 2.790 -36.893 1.00 93.19 105 LYS A O 1
ATOM 841 N N . LEU A 1 106 ? 34.472 4.252 -38.584 1.00 93.50 106 LEU A N 1
ATOM 842 C CA . LEU A 1 106 ? 33.139 4.805 -38.303 1.00 93.50 106 LEU A CA 1
ATOM 843 C C . LEU A 1 106 ? 32.028 3.741 -38.350 1.00 93.50 106 LEU A C 1
ATOM 845 O O . LEU A 1 106 ? 31.114 3.769 -37.531 1.00 93.50 106 LEU A O 1
ATOM 849 N N . ILE A 1 107 ? 32.110 2.767 -39.266 1.00 93.38 107 ILE A N 1
ATOM 850 C CA . ILE A 1 107 ? 31.181 1.623 -39.289 1.00 93.38 107 ILE A CA 1
ATOM 851 C C . ILE A 1 107 ? 31.342 0.767 -38.028 1.00 93.38 107 ILE A C 1
ATOM 853 O O . ILE A 1 107 ? 30.345 0.304 -37.473 1.00 93.38 107 ILE A O 1
ATOM 857 N N . ALA A 1 108 ? 32.581 0.510 -37.602 1.00 94.12 108 ALA A N 1
ATOM 858 C CA . ALA A 1 108 ? 32.857 -0.255 -36.391 1.00 94.12 108 ALA A CA 1
ATOM 859 C C . ALA A 1 108 ? 32.354 0.477 -35.137 1.00 94.12 108 ALA A C 1
ATOM 861 O O . ALA A 1 108 ? 31.679 -0.143 -34.318 1.00 94.12 108 ALA A O 1
ATOM 862 N N . ASP A 1 109 ? 32.598 1.784 -35.040 1.00 94.81 109 ASP A N 1
ATOM 863 C CA . ASP A 1 109 ? 32.135 2.639 -33.945 1.00 94.81 109 ASP A CA 1
ATOM 864 C C . ASP A 1 109 ? 30.595 2.677 -33.896 1.00 94.81 109 ASP A C 1
ATOM 866 O O . ASP A 1 109 ? 30.002 2.470 -32.841 1.00 94.81 109 ASP A O 1
ATOM 870 N N . SER A 1 110 ? 29.925 2.823 -35.046 1.00 95.12 110 SER A N 1
ATOM 871 C CA . SER A 1 110 ? 28.455 2.796 -35.132 1.00 95.12 110 SER A CA 1
ATOM 872 C C . SER A 1 110 ? 27.859 1.438 -34.725 1.00 95.12 110 SER A C 1
ATOM 874 O O . SER A 1 110 ? 26.851 1.386 -34.020 1.00 95.12 110 SER A O 1
ATOM 876 N N . LYS A 1 111 ? 28.502 0.320 -35.095 1.00 95.19 111 LYS A N 1
ATOM 877 C CA . LYS A 1 111 ? 28.114 -1.021 -34.617 1.00 95.19 111 LYS A CA 1
ATOM 878 C C . LYS A 1 111 ? 28.328 -1.195 -33.117 1.00 95.19 111 LYS A C 1
ATOM 880 O O . LYS A 1 111 ? 27.524 -1.855 -32.462 1.00 95.19 111 LYS A O 1
ATOM 885 N N . ALA A 1 112 ? 29.427 -0.659 -32.587 1.00 95.69 112 ALA A N 1
ATOM 886 C CA . ALA A 1 112 ? 29.710 -0.703 -31.161 1.00 95.69 112 ALA A CA 1
ATOM 887 C C . ALA A 1 112 ? 28.646 0.081 -30.381 1.00 95.69 112 ALA A C 1
ATOM 889 O O . ALA A 1 112 ? 28.108 -0.454 -29.415 1.00 95.69 112 ALA A O 1
ATOM 890 N N . MET A 1 113 ? 28.274 1.270 -30.866 1.00 94.94 113 MET A N 1
ATOM 891 C CA . MET A 1 113 ? 27.214 2.089 -30.278 1.00 94.94 113 MET A CA 1
ATOM 892 C C . MET A 1 113 ? 25.847 1.394 -30.335 1.00 94.94 113 MET A C 1
ATOM 894 O O . MET A 1 113 ? 25.173 1.334 -29.316 1.00 94.94 113 MET A O 1
ATOM 898 N N . GLU A 1 114 ? 25.456 0.781 -31.463 1.00 95.19 114 GLU A N 1
ATOM 899 C CA . GLU A 1 114 ? 24.216 -0.018 -31.536 1.00 95.19 114 GLU A CA 1
ATOM 900 C C . GLU A 1 114 ? 24.213 -1.155 -30.498 1.00 95.19 114 GLU A C 1
ATOM 902 O O . GLU A 1 114 ? 23.227 -1.363 -29.788 1.00 95.19 114 GLU A O 1
ATOM 907 N N . ALA A 1 115 ? 25.321 -1.894 -30.386 1.00 96.00 115 ALA A N 1
ATOM 908 C CA . ALA A 1 115 ? 25.441 -2.993 -29.432 1.00 96.00 115 ALA A CA 1
ATOM 909 C C . ALA A 1 115 ? 25.407 -2.515 -27.971 1.00 96.00 115 ALA A C 1
ATOM 911 O O . ALA A 1 115 ? 24.854 -3.206 -27.113 1.00 96.00 115 ALA A O 1
ATOM 912 N N . GLU A 1 116 ? 26.000 -1.359 -27.676 1.00 95.56 116 GLU A N 1
ATOM 913 C CA . GLU A 1 116 ? 25.939 -0.724 -26.362 1.00 95.56 116 GLU A CA 1
ATOM 914 C C . GLU A 1 116 ? 24.518 -0.266 -26.031 1.00 95.56 116 GLU A C 1
ATOM 916 O O . GLU A 1 116 ? 24.001 -0.657 -24.985 1.00 95.56 116 GLU A O 1
ATOM 921 N N . SER A 1 117 ? 23.844 0.439 -26.945 1.00 96.19 117 SER A N 1
ATOM 922 C CA . SER A 1 117 ? 22.446 0.850 -26.785 1.00 96.19 117 SER A CA 1
ATOM 923 C C . SER A 1 117 ? 21.528 -0.349 -26.534 1.00 96.19 117 SER A C 1
ATOM 925 O O . SER A 1 117 ? 20.711 -0.309 -25.621 1.00 96.19 117 SER A O 1
ATOM 927 N N . LEU A 1 118 ? 21.696 -1.456 -27.270 1.00 96.25 118 LEU A N 1
ATOM 928 C CA . LEU A 1 118 ? 20.915 -2.686 -27.064 1.00 96.25 118 LEU A CA 1
ATOM 929 C C . LEU A 1 118 ? 21.127 -3.299 -25.673 1.00 96.25 118 LEU A C 1
ATOM 931 O O . LEU A 1 118 ? 20.192 -3.829 -25.068 1.00 96.25 118 LEU A O 1
ATOM 935 N N . ARG A 1 119 ? 22.362 -3.266 -25.158 1.00 96.75 119 ARG A N 1
ATOM 936 C CA . ARG A 1 119 ? 22.660 -3.752 -23.803 1.00 96.75 119 ARG A CA 1
ATOM 937 C C . ARG A 1 119 ? 22.087 -2.824 -22.740 1.00 96.75 119 ARG A C 1
ATOM 939 O O . ARG A 1 119 ? 21.533 -3.327 -21.763 1.00 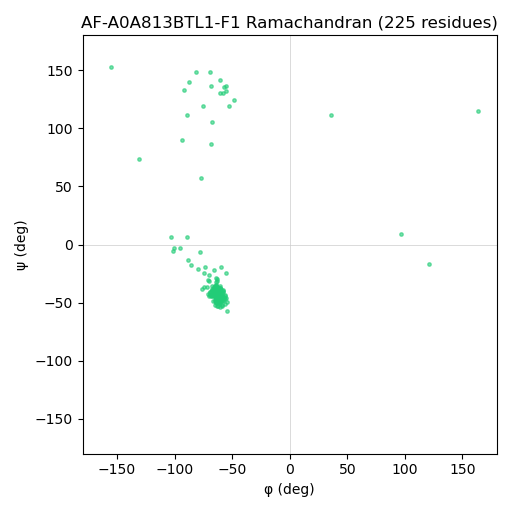96.75 119 ARG A O 1
ATOM 946 N N . ALA A 1 120 ? 22.219 -1.513 -22.934 1.00 96.38 120 ALA A N 1
ATOM 947 C CA . ALA A 1 120 ? 21.678 -0.502 -22.038 1.00 96.38 120 ALA A CA 1
ATOM 948 C C . ALA A 1 120 ? 20.154 -0.630 -21.937 1.00 96.38 120 ALA A C 1
ATOM 950 O O . ALA A 1 120 ? 19.641 -0.766 -20.831 1.00 96.38 120 ALA A O 1
ATOM 951 N N . GLU A 1 121 ? 19.456 -0.733 -23.070 1.00 97.38 121 GLU A N 1
ATOM 952 C CA . GLU A 1 121 ? 18.003 -0.919 -23.117 1.00 97.38 121 GLU A CA 1
ATOM 953 C C . GLU A 1 121 ? 17.571 -2.203 -22.405 1.00 97.38 121 GLU A C 1
ATOM 955 O O . GLU A 1 121 ? 16.693 -2.183 -21.548 1.00 97.38 121 GLU A O 1
ATOM 960 N N . LYS A 1 122 ? 18.245 -3.330 -22.663 1.00 97.00 122 LYS A N 1
ATOM 961 C CA . LYS A 1 122 ? 17.940 -4.586 -21.963 1.00 97.00 122 LYS A CA 1
ATOM 962 C C . LYS A 1 122 ? 18.123 -4.467 -20.446 1.00 97.00 122 LYS A C 1
ATOM 964 O O . LYS A 1 122 ? 17.367 -5.069 -19.683 1.00 97.00 122 LYS A O 1
ATOM 969 N N . SER A 1 123 ? 19.146 -3.737 -20.004 1.00 97.12 123 SER A N 1
ATOM 970 C CA . SER A 1 123 ? 19.383 -3.488 -18.582 1.00 97.12 123 SER A CA 1
ATOM 971 C C . SER A 1 123 ? 18.313 -2.574 -17.985 1.00 97.12 123 SER A C 1
ATOM 973 O O . SER A 1 123 ? 17.820 -2.865 -16.896 1.00 97.12 123 SER A O 1
ATOM 975 N N . ALA A 1 124 ? 17.939 -1.506 -18.693 1.00 97.31 124 ALA A N 1
ATOM 976 C CA . ALA A 1 124 ? 16.906 -0.561 -18.282 1.00 97.31 124 ALA A CA 1
ATOM 977 C C . ALA A 1 124 ? 15.537 -1.246 -18.172 1.00 97.31 124 ALA A C 1
ATOM 979 O O . ALA A 1 124 ? 14.885 -1.148 -17.134 1.00 97.31 124 ALA A O 1
ATOM 980 N N . GLN A 1 125 ? 15.160 -2.044 -19.174 1.00 97.06 125 GLN A N 1
ATOM 981 C CA . GLN A 1 125 ? 13.930 -2.834 -19.169 1.00 97.06 125 GLN A CA 1
ATOM 982 C C . GLN A 1 125 ? 13.877 -3.789 -17.971 1.00 97.06 125 GLN A C 1
ATOM 984 O O . GLN A 1 125 ? 12.892 -3.818 -17.237 1.00 97.06 125 GLN A O 1
ATOM 989 N N . LYS A 1 126 ? 14.963 -4.528 -17.708 1.00 97.88 126 LYS A N 1
ATOM 990 C CA . LYS A 1 126 ? 15.027 -5.438 -16.556 1.00 97.88 126 LYS A CA 1
ATOM 991 C C . LYS A 1 126 ? 14.924 -4.693 -15.221 1.00 97.88 126 LYS A C 1
ATOM 993 O O . LYS A 1 126 ? 14.294 -5.190 -14.290 1.00 97.88 126 LYS A O 1
ATOM 998 N N . ALA A 1 127 ? 15.567 -3.531 -15.106 1.00 97.50 127 ALA A N 1
ATOM 999 C CA . ALA A 1 127 ? 15.489 -2.705 -13.905 1.00 97.50 127 ALA A CA 1
ATOM 1000 C C . ALA A 1 127 ? 14.058 -2.196 -13.675 1.00 97.50 127 ALA A C 1
ATOM 1002 O O . ALA A 1 127 ? 13.567 -2.266 -12.550 1.00 97.50 127 ALA A O 1
ATOM 1003 N N . TYR A 1 128 ? 13.375 -1.764 -14.738 1.00 97.75 128 TYR A N 1
ATOM 1004 C CA . TYR A 1 128 ? 11.978 -1.347 -14.677 1.00 97.75 128 TYR A CA 1
ATOM 1005 C C . TYR A 1 128 ? 11.042 -2.497 -14.290 1.00 97.75 128 TYR A C 1
ATOM 1007 O O . TYR A 1 128 ? 10.219 -2.329 -13.398 1.00 97.75 128 TYR A O 1
ATOM 1015 N N . GLU A 1 129 ? 11.195 -3.681 -14.887 1.00 97.88 129 GLU A N 1
ATOM 1016 C CA . GLU A 1 129 ? 10.400 -4.866 -14.534 1.00 97.88 129 GLU A CA 1
ATOM 1017 C C . GLU A 1 129 ? 10.565 -5.241 -13.057 1.00 97.88 129 GLU A C 1
ATOM 1019 O O . GLU A 1 129 ? 9.579 -5.490 -12.363 1.00 97.88 129 GLU A O 1
ATOM 1024 N N . ALA A 1 130 ? 11.805 -5.229 -12.555 1.00 98.19 130 ALA A N 1
ATOM 1025 C CA . ALA A 1 130 ? 12.089 -5.495 -11.150 1.00 98.19 130 ALA A CA 1
ATOM 1026 C C . ALA A 1 130 ? 11.472 -4.431 -10.230 1.00 98.19 130 ALA A C 1
ATOM 1028 O O . ALA A 1 130 ? 10.822 -4.777 -9.246 1.00 98.19 130 ALA A O 1
ATOM 1029 N N . PHE A 1 131 ? 11.630 -3.149 -10.571 1.00 97.88 131 PHE A N 1
ATOM 1030 C CA . PHE A 1 131 ? 11.036 -2.036 -9.832 1.00 97.88 131 PHE A CA 1
ATOM 1031 C C . PHE A 1 131 ? 9.505 -2.110 -9.814 1.00 97.88 131 PHE A C 1
ATOM 1033 O O . PHE A 1 131 ? 8.891 -1.943 -8.762 1.00 97.88 131 PHE A O 1
ATOM 1040 N N . SER A 1 132 ? 8.883 -2.398 -10.959 1.00 98.25 132 SER A N 1
ATOM 1041 C CA . SER A 1 132 ? 7.433 -2.521 -11.095 1.00 98.25 132 SER A CA 1
ATOM 1042 C C . SER A 1 132 ? 6.892 -3.679 -10.264 1.00 98.25 132 SER A C 1
ATOM 1044 O O . SER A 1 132 ? 5.886 -3.520 -9.572 1.00 98.25 132 SER A O 1
ATOM 1046 N N . ALA A 1 133 ? 7.557 -4.835 -10.304 1.00 98.25 133 ALA A N 1
ATOM 1047 C CA . ALA A 1 133 ? 7.168 -6.002 -9.521 1.00 98.25 133 ALA A CA 1
ATOM 1048 C C . ALA A 1 133 ? 7.296 -5.746 -8.010 1.00 98.25 133 ALA A C 1
ATOM 1050 O O . ALA A 1 133 ? 6.346 -5.999 -7.270 1.00 98.25 133 ALA A O 1
ATOM 1051 N N . ASP A 1 134 ? 8.430 -5.200 -7.558 1.00 98.25 134 ASP A N 1
ATOM 1052 C CA . ASP A 1 134 ? 8.663 -4.891 -6.141 1.00 98.25 134 ASP A CA 1
ATOM 1053 C C . ASP A 1 134 ? 7.680 -3.833 -5.621 1.00 98.25 134 ASP A C 1
ATOM 1055 O O . ASP A 1 134 ? 7.051 -4.009 -4.576 1.00 98.25 134 ASP A O 1
ATOM 1059 N N . THR A 1 135 ? 7.458 -2.770 -6.400 1.00 98.00 135 THR A N 1
ATOM 1060 C CA . THR A 1 135 ? 6.498 -1.713 -6.058 1.00 98.00 135 THR A CA 1
ATOM 1061 C C . THR A 1 135 ? 5.078 -2.264 -5.972 1.00 98.00 135 THR A C 1
ATOM 1063 O O . THR A 1 135 ? 4.376 -1.970 -5.007 1.00 98.00 135 THR A O 1
ATOM 1066 N N . THR A 1 136 ? 4.660 -3.102 -6.925 1.00 97.94 136 THR A N 1
ATOM 1067 C CA . THR A 1 136 ? 3.324 -3.723 -6.914 1.00 97.94 136 THR A CA 1
ATOM 1068 C C . THR A 1 136 ? 3.146 -4.622 -5.692 1.00 97.94 136 THR A C 1
ATOM 1070 O O . THR A 1 136 ? 2.171 -4.468 -4.961 1.00 97.94 136 THR A O 1
ATOM 1073 N N . ALA A 1 137 ? 4.122 -5.482 -5.387 1.00 98.38 137 ALA A N 1
ATOM 1074 C CA . ALA A 1 137 ? 4.081 -6.333 -4.196 1.00 98.38 137 ALA A CA 1
ATOM 1075 C C . ALA A 1 137 ? 4.045 -5.511 -2.891 1.00 98.38 137 ALA A C 1
ATOM 1077 O O . ALA A 1 137 ? 3.356 -5.859 -1.928 1.00 98.38 137 ALA A O 1
ATOM 1078 N N . SER A 1 138 ? 4.774 -4.393 -2.852 1.00 98.19 138 SER A N 1
ATOM 1079 C CA . SER A 1 138 ? 4.779 -3.462 -1.722 1.00 98.19 138 SER A CA 1
ATOM 1080 C C . SER A 1 138 ? 3.431 -2.757 -1.553 1.00 98.19 138 SER A C 1
ATOM 1082 O O . SER A 1 138 ? 2.959 -2.622 -0.423 1.00 98.19 138 SER A O 1
ATOM 1084 N N . VAL A 1 139 ? 2.790 -2.350 -2.654 1.00 98.31 139 VAL A N 1
ATOM 1085 C CA . VAL A 1 139 ? 1.428 -1.793 -2.665 1.00 98.31 139 VAL A CA 1
ATOM 1086 C C . VAL A 1 139 ? 0.436 -2.817 -2.121 1.00 98.31 139 VAL A C 1
ATOM 1088 O O . VAL A 1 139 ? -0.231 -2.521 -1.134 1.00 98.31 139 VAL A O 1
ATOM 1091 N N . GLU A 1 140 ? 0.409 -4.037 -2.662 1.00 98.19 140 GLU A N 1
ATOM 1092 C CA . GLU A 1 140 ? -0.505 -5.101 -2.219 1.00 98.19 140 GLU A CA 1
ATOM 1093 C C . GLU A 1 140 ? -0.360 -5.396 -0.720 1.00 98.19 140 GLU A C 1
ATOM 1095 O O . GLU A 1 140 ? -1.345 -5.493 0.017 1.00 98.19 140 GLU A O 1
ATOM 1100 N N . LYS A 1 141 ? 0.883 -5.484 -0.230 1.00 98.44 141 LYS A N 1
ATOM 1101 C CA . LYS A 1 141 ? 1.156 -5.707 1.193 1.00 98.44 141 LYS A CA 1
ATOM 1102 C C . LYS A 1 141 ? 0.654 -4.553 2.062 1.00 98.44 141 LYS A C 1
ATOM 1104 O O . LYS A 1 141 ? 0.113 -4.796 3.144 1.00 98.44 141 LYS A O 1
ATOM 1109 N N . LYS A 1 142 ? 0.845 -3.304 1.629 1.00 98.31 142 LYS A N 1
ATOM 1110 C CA . LYS A 1 142 ? 0.363 -2.134 2.374 1.00 98.31 142 LYS A CA 1
ATOM 1111 C C . LYS A 1 142 ? -1.160 -2.046 2.354 1.00 98.31 142 LYS A C 1
ATOM 1113 O O . LYS A 1 142 ? -1.739 -1.810 3.407 1.00 98.31 142 LYS A O 1
ATOM 1118 N N . GLU A 1 143 ? -1.811 -2.327 1.229 1.00 98.06 143 GLU A N 1
ATOM 1119 C CA . GLU A 1 143 ? -3.277 -2.380 1.131 1.00 98.06 143 GLU A CA 1
ATOM 1120 C C . GLU A 1 143 ? -3.877 -3.472 2.031 1.00 98.06 143 GLU A C 1
ATOM 1122 O O . GLU A 1 143 ? -4.863 -3.234 2.736 1.00 98.06 143 GLU A O 1
ATOM 1127 N N . ALA A 1 144 ? -3.245 -4.648 2.099 1.00 98.25 144 ALA A N 1
ATOM 1128 C CA . ALA A 1 144 ? -3.636 -5.696 3.041 1.00 98.25 144 ALA A CA 1
ATOM 1129 C C . ALA A 1 144 ? -3.519 -5.221 4.502 1.00 98.25 144 ALA A C 1
ATOM 1131 O O . ALA A 1 144 ? -4.441 -5.424 5.298 1.00 98.25 144 ALA A O 1
ATOM 1132 N N . SER A 1 145 ? -2.426 -4.528 4.838 1.00 97.94 145 SER A N 1
ATOM 1133 C CA . SER A 1 145 ? -2.211 -3.936 6.164 1.00 97.94 145 SER A CA 1
ATOM 1134 C C . SER A 1 145 ? -3.263 -2.865 6.491 1.00 97.94 145 SER A C 1
ATOM 1136 O O . SER A 1 145 ? -3.817 -2.856 7.588 1.00 97.94 145 SER A O 1
ATOM 1138 N N . VAL A 1 146 ? -3.634 -2.014 5.525 1.00 98.06 146 VAL A N 1
ATOM 1139 C CA . VAL A 1 146 ? -4.734 -1.041 5.668 1.00 98.06 146 VAL A CA 1
ATOM 1140 C C . VAL A 1 146 ? -6.051 -1.752 5.989 1.00 98.06 146 VAL A C 1
ATOM 1142 O O . VAL A 1 146 ? -6.767 -1.342 6.905 1.00 98.06 146 VAL A O 1
ATOM 1145 N N . SER A 1 147 ? -6.367 -2.846 5.291 1.00 98.00 147 SER A N 1
ATOM 1146 C CA . SER A 1 147 ? -7.579 -3.631 5.558 1.00 98.00 147 SER A CA 1
ATOM 1147 C C . SER A 1 147 ? -7.577 -4.251 6.961 1.00 98.00 147 SER A C 1
ATOM 1149 O O . SER A 1 147 ? -8.595 -4.216 7.658 1.00 98.00 147 SER A O 1
ATOM 1151 N N . GLU A 1 148 ? -6.442 -4.793 7.406 1.00 97.88 148 GLU A N 1
ATOM 1152 C CA . GLU A 1 148 ? -6.292 -5.327 8.763 1.00 97.88 148 GLU A CA 1
ATOM 1153 C C . GLU A 1 148 ? -6.491 -4.233 9.818 1.00 97.88 148 GLU A C 1
ATOM 1155 O O . GLU A 1 148 ? -7.282 -4.402 10.751 1.00 97.88 148 GLU A O 1
ATOM 1160 N N . LYS A 1 149 ? -5.856 -3.073 9.633 1.00 97.44 149 LYS A N 1
ATOM 1161 C CA . LYS A 1 149 ? -5.976 -1.924 10.539 1.00 97.44 149 LYS A CA 1
ATOM 1162 C C . LYS A 1 149 ? -7.386 -1.358 10.586 1.00 97.44 149 LYS A C 1
ATOM 1164 O O . LYS A 1 149 ? -7.872 -1.000 11.659 1.00 97.44 149 LYS A O 1
ATOM 1169 N N . LYS A 1 150 ? -8.098 -1.364 9.461 1.00 97.81 150 LYS A N 1
ATOM 1170 C CA . LYS A 1 150 ? -9.517 -1.000 9.403 1.00 97.81 150 LYS A CA 1
ATOM 1171 C C . LYS A 1 150 ? -10.376 -1.949 10.239 1.00 97.81 150 LYS A C 1
ATOM 1173 O O . LYS A 1 150 ? -11.258 -1.499 10.974 1.00 97.81 150 LYS A O 1
ATOM 1178 N N . ALA A 1 151 ? -10.105 -3.252 10.169 1.00 97.56 151 ALA A N 1
ATOM 1179 C CA . ALA A 1 151 ? -10.789 -4.246 10.991 1.00 97.56 151 ALA A CA 1
ATOM 1180 C C . ALA A 1 151 ? -10.437 -4.105 12.484 1.00 97.56 151 ALA A C 1
ATOM 1182 O O . ALA A 1 151 ? -11.324 -4.214 13.334 1.00 97.56 151 ALA A O 1
ATOM 1183 N N . GLU A 1 152 ? -9.171 -3.828 12.812 1.00 96.31 152 GLU A N 1
ATOM 1184 C CA . GLU A 1 152 ? -8.710 -3.526 14.174 1.00 96.31 152 GLU A CA 1
ATOM 1185 C C . GLU A 1 152 ? -9.451 -2.308 14.742 1.00 96.31 152 GLU A C 1
ATOM 1187 O O . GLU A 1 152 ? -10.077 -2.405 15.800 1.00 96.31 152 GLU A O 1
ATOM 1192 N N . LYS A 1 153 ? -9.476 -1.196 13.998 1.00 96.38 153 LYS A N 1
ATOM 1193 C CA . LYS A 1 153 ? -10.191 0.032 14.366 1.00 96.38 153 LYS A CA 1
ATOM 1194 C C . LYS A 1 153 ? -11.664 -0.244 14.668 1.00 96.38 153 LYS A C 1
ATOM 1196 O O . LYS A 1 153 ? -12.139 0.118 15.741 1.00 96.38 153 LYS A O 1
ATOM 1201 N N . ALA A 1 154 ? -12.364 -0.956 13.784 1.00 97.00 154 ALA A N 1
ATOM 1202 C CA . ALA A 1 154 ? -13.776 -1.289 13.980 1.00 97.00 154 ALA A CA 1
ATOM 1203 C C . ALA A 1 154 ? -14.020 -2.135 15.248 1.00 97.00 154 ALA A C 1
ATOM 1205 O O . ALA A 1 154 ? -15.007 -1.940 15.964 1.00 97.00 154 ALA A O 1
ATOM 1206 N N . ARG A 1 155 ? -13.113 -3.071 15.569 1.00 96.44 155 ARG A N 1
ATOM 1207 C CA . ARG A 1 155 ? -13.183 -3.858 16.814 1.00 96.44 155 ARG A CA 1
ATOM 1208 C C . ARG A 1 155 ? -12.982 -2.978 18.047 1.00 96.44 155 ARG A C 1
ATOM 1210 O O . ARG A 1 155 ? -13.723 -3.133 19.020 1.00 96.44 155 ARG A O 1
ATOM 1217 N N . LEU A 1 156 ? -12.016 -2.060 18.005 1.00 96.06 156 LEU A N 1
ATOM 1218 C CA . LEU A 1 156 ? -11.758 -1.120 19.097 1.00 96.06 156 LEU A CA 1
ATOM 1219 C C . LEU A 1 156 ? -12.932 -0.157 19.298 1.00 96.06 156 LEU A C 1
ATOM 1221 O O . LEU A 1 156 ? -13.355 0.035 20.432 1.00 96.06 156 LEU A O 1
ATOM 1225 N N . GLU A 1 157 ? -13.527 0.369 18.227 1.00 96.00 157 GLU A N 1
ATOM 1226 C CA . GLU A 1 157 ? -14.725 1.218 18.297 1.00 96.00 157 GLU A CA 1
ATOM 1227 C C . GLU A 1 157 ? -15.907 0.485 18.938 1.00 96.00 157 GLU A C 1
ATOM 1229 O O . GLU A 1 157 ? -16.548 1.014 19.848 1.00 96.00 157 GLU A O 1
ATOM 1234 N N . LYS A 1 158 ? -16.154 -0.771 18.545 1.00 97.00 158 LYS A N 1
ATOM 1235 C CA . LYS A 1 158 ? -17.190 -1.605 19.170 1.00 97.00 158 LYS A CA 1
ATOM 1236 C C . LYS A 1 158 ? -16.931 -1.811 20.664 1.00 97.00 158 LYS A C 1
ATOM 1238 O O . LYS A 1 158 ? -17.859 -1.722 21.468 1.00 97.00 158 LYS A O 1
ATOM 1243 N N . SER A 1 159 ? -15.682 -2.094 21.035 1.00 95.69 159 SER A N 1
ATOM 1244 C CA . SER A 1 159 ? -15.281 -2.254 22.436 1.00 95.69 159 SER A CA 1
ATOM 1245 C C . SER A 1 159 ? -15.484 -0.956 23.222 1.00 95.69 159 SER A C 1
ATOM 1247 O O . SER A 1 159 ? -16.074 -0.972 24.298 1.00 95.69 159 SER A O 1
ATOM 1249 N N . LEU A 1 160 ? -15.091 0.183 22.646 1.00 94.31 160 LEU A N 1
ATOM 1250 C CA . LEU A 1 160 ? -15.239 1.503 23.253 1.00 94.31 160 LEU A CA 1
ATOM 1251 C C . LEU A 1 160 ? -16.706 1.834 23.535 1.00 94.31 160 LEU A C 1
ATOM 1253 O O . LEU A 1 160 ? -17.027 2.272 24.638 1.00 94.31 160 LEU A O 1
ATOM 1257 N N . VAL A 1 161 ? -17.597 1.603 22.568 1.00 95.88 161 VAL A N 1
ATOM 1258 C CA . VAL A 1 161 ? -19.041 1.823 22.746 1.00 95.88 161 VAL A CA 1
ATOM 1259 C C . VAL A 1 161 ? -19.594 0.920 23.847 1.00 95.88 161 VAL A C 1
ATOM 1261 O O . VAL A 1 161 ? -20.266 1.414 24.749 1.00 95.88 161 VAL A O 1
ATOM 1264 N N . ARG A 1 162 ? -19.258 -0.376 23.834 1.00 95.94 162 ARG A N 1
ATOM 1265 C CA . ARG A 1 162 ? -19.707 -1.325 24.863 1.00 95.94 162 ARG A CA 1
ATOM 1266 C C . ARG A 1 162 ? -19.241 -0.917 26.263 1.00 95.94 162 ARG A C 1
ATOM 1268 O O . ARG A 1 162 ? -20.033 -0.952 27.199 1.00 95.94 162 ARG A O 1
ATOM 1275 N N . THR A 1 163 ? -17.976 -0.528 26.411 1.00 94.50 163 THR A N 1
ATOM 1276 C CA . THR A 1 163 ? -17.422 -0.086 27.698 1.00 94.50 163 THR A CA 1
ATOM 1277 C C . THR A 1 163 ? -18.078 1.207 28.171 1.00 94.50 163 THR A C 1
ATOM 1279 O O . THR A 1 163 ? -18.393 1.327 29.350 1.00 94.50 163 THR A O 1
ATOM 1282 N N . ARG A 1 164 ? -18.351 2.156 27.265 1.00 94.25 164 ARG A N 1
ATOM 1283 C CA . ARG A 1 164 ? -19.074 3.393 27.602 1.00 94.25 164 ARG A CA 1
ATOM 1284 C C . ARG A 1 164 ? -20.488 3.116 28.103 1.00 94.25 164 ARG A C 1
ATOM 1286 O O . ARG A 1 164 ? -20.839 3.638 29.152 1.00 94.25 164 ARG A O 1
ATOM 1293 N N . GLN A 1 165 ? -21.238 2.262 27.410 1.00 96.88 165 GLN A N 1
ATOM 1294 C CA . GLN A 1 165 ? -22.582 1.851 27.831 1.00 96.88 165 GLN A CA 1
ATOM 1295 C C . GLN A 1 165 ? -22.561 1.118 29.177 1.00 96.88 165 GLN A C 1
ATOM 1297 O O . GLN A 1 165 ? -23.406 1.361 30.029 1.00 96.88 165 GLN A O 1
ATOM 1302 N N . GLY A 1 166 ? -21.580 0.235 29.390 1.00 96.62 166 GLY A N 1
ATOM 1303 C CA . GLY A 1 166 ? -21.409 -0.453 30.670 1.00 96.62 166 GLY A CA 1
ATOM 1304 C C . GLY A 1 166 ? -21.097 0.505 31.820 1.00 96.62 166 GLY A C 1
ATOM 1305 O O . GLY A 1 166 ? -21.639 0.339 32.908 1.00 96.62 166 GLY A O 1
ATOM 1306 N N . ARG A 1 167 ? -20.260 1.522 31.574 1.00 96.19 167 ARG A N 1
ATOM 1307 C CA . ARG A 1 167 ? -19.959 2.574 32.552 1.00 96.19 167 ARG A CA 1
ATOM 1308 C C . ARG A 1 167 ? -21.204 3.393 32.886 1.00 96.19 167 ARG A C 1
ATOM 1310 O O . ARG A 1 167 ? -21.495 3.552 34.059 1.00 96.19 167 ARG A O 1
ATOM 1317 N N . GLU A 1 168 ? -21.932 3.860 31.875 1.00 97.38 168 GLU A N 1
ATOM 1318 C CA . GLU A 1 168 ? -23.170 4.632 32.048 1.00 97.38 168 GLU A CA 1
ATOM 1319 C C . GLU A 1 168 ? -24.209 3.844 32.858 1.00 97.38 168 GLU A C 1
ATOM 1321 O O . GLU A 1 168 ? -24.667 4.314 33.890 1.00 97.38 168 GLU A O 1
ATOM 1326 N N . GLY A 1 169 ? -24.466 2.580 32.502 1.00 98.00 169 GLY A N 1
ATOM 1327 C CA . GLY A 1 169 ? -25.387 1.740 33.274 1.00 98.00 169 GLY A CA 1
ATOM 1328 C C . GLY A 1 169 ? -24.923 1.457 34.711 1.00 98.00 169 GLY A C 1
ATOM 1329 O O . GLY A 1 169 ? -25.751 1.309 35.608 1.00 98.00 169 GLY A O 1
ATOM 1330 N N . ALA A 1 170 ? -23.611 1.380 34.959 1.00 97.88 170 ALA A N 1
ATOM 1331 C CA . ALA A 1 170 ? -23.074 1.246 36.313 1.00 97.88 170 ALA A CA 1
ATOM 1332 C C . ALA A 1 170 ? -23.210 2.547 37.123 1.00 97.88 170 ALA A C 1
ATOM 1334 O O . ALA A 1 170 ? -23.483 2.480 38.321 1.00 97.88 170 ALA A O 1
ATOM 1335 N N . GLU A 1 171 ? -23.045 3.706 36.484 1.00 98.00 171 GLU A N 1
ATOM 1336 C CA . GLU A 1 171 ? -23.272 5.027 37.082 1.00 98.00 171 GLU A CA 1
ATOM 1337 C C . GLU A 1 171 ? -24.752 5.203 37.457 1.00 98.00 171 GLU A C 1
ATOM 1339 O O . GLU A 1 171 ? -25.046 5.523 38.609 1.00 98.00 171 GLU A O 1
ATOM 1344 N N . ASP A 1 172 ? -25.674 4.850 36.559 1.00 98.31 172 ASP A N 1
ATOM 1345 C CA . ASP A 1 172 ? -27.117 4.862 36.830 1.00 98.31 172 ASP A CA 1
ATOM 1346 C C . ASP A 1 172 ? -27.492 3.915 37.981 1.00 98.31 172 ASP A C 1
ATOM 1348 O O . ASP A 1 172 ? -28.291 4.243 38.863 1.00 98.31 172 ASP A O 1
ATOM 1352 N N . ALA A 1 173 ? -26.925 2.703 38.000 1.00 98.00 173 ALA A N 1
ATOM 1353 C CA . ALA A 1 173 ? -27.165 1.746 39.077 1.00 98.00 173 ALA A CA 1
ATOM 1354 C C . ALA A 1 173 ? -26.636 2.266 40.422 1.00 98.00 173 ALA A C 1
ATOM 1356 O O . ALA A 1 173 ? -27.292 2.086 41.451 1.00 98.00 173 ALA A O 1
ATOM 1357 N N . LEU A 1 174 ? -25.472 2.921 40.417 1.00 98.25 174 LEU A N 1
ATOM 1358 C CA . LEU A 1 174 ? -24.877 3.523 41.606 1.00 98.25 174 LEU A CA 1
ATOM 1359 C C . LEU A 1 174 ? -25.757 4.650 42.156 1.00 98.25 174 LEU A C 1
ATOM 1361 O O . LEU A 1 174 ? -26.004 4.686 43.362 1.00 98.25 174 LEU A O 1
ATOM 1365 N N . GLU A 1 175 ? -26.266 5.528 41.291 1.00 98.12 175 GLU A N 1
ATOM 1366 C CA . GLU A 1 175 ? -27.186 6.601 41.676 1.00 98.12 175 GLU A CA 1
ATOM 1367 C C . GLU A 1 175 ? -28.487 6.040 42.270 1.00 98.12 175 GLU A C 1
ATOM 1369 O O . GLU A 1 175 ? -28.901 6.426 43.365 1.00 98.12 175 GLU A O 1
ATOM 1374 N N . ASN A 1 176 ? -29.097 5.053 41.610 1.00 98.12 176 ASN A N 1
ATOM 1375 C CA . ASN A 1 176 ? -30.317 4.409 42.100 1.00 98.12 176 ASN A CA 1
ATOM 1376 C C . ASN A 1 176 ? -30.117 3.714 43.455 1.00 98.12 176 ASN A C 1
ATOM 1378 O O . ASN A 1 176 ? -30.972 3.810 44.342 1.00 98.12 176 ASN A O 1
ATOM 1382 N N . LEU A 1 177 ? -28.985 3.030 43.646 1.00 98.19 177 LEU A N 1
ATOM 1383 C CA . LEU A 1 177 ? -28.623 2.424 44.928 1.00 98.19 177 LEU A CA 1
ATOM 1384 C C . LEU A 1 177 ? -28.409 3.483 46.013 1.00 98.19 177 LEU A C 1
ATOM 1386 O O . LEU A 1 177 ? -28.854 3.282 47.143 1.00 98.19 177 LEU A O 1
ATOM 1390 N N . ALA A 1 178 ? -27.774 4.610 45.685 1.00 98.12 178 ALA A N 1
ATOM 1391 C CA . ALA A 1 178 ? -27.591 5.719 46.616 1.00 98.12 178 ALA A CA 1
ATOM 1392 C C . ALA A 1 178 ? -28.939 6.313 47.060 1.00 98.12 178 ALA A C 1
ATOM 1394 O O . ALA A 1 178 ? -29.165 6.481 48.259 1.00 98.12 178 ALA A O 1
ATOM 1395 N N . ASN A 1 179 ? -29.863 6.532 46.121 1.00 97.81 179 ASN A N 1
ATOM 1396 C CA . ASN A 1 179 ? -31.214 7.024 46.404 1.00 97.81 179 ASN A CA 1
ATOM 1397 C C . ASN A 1 179 ? -32.027 6.026 47.241 1.00 97.81 179 ASN A C 1
ATOM 1399 O O . ASN A 1 179 ? -32.645 6.401 48.236 1.00 97.81 179 ASN A O 1
ATOM 1403 N N . THR A 1 180 ? -31.977 4.736 46.892 1.00 97.62 180 THR A N 1
ATOM 1404 C CA . THR A 1 180 ? -32.648 3.669 47.655 1.00 97.62 180 THR A CA 1
ATOM 1405 C C . THR A 1 180 ? -32.110 3.593 49.079 1.00 97.62 180 THR A C 1
ATOM 1407 O O . THR A 1 180 ? -32.879 3.495 50.034 1.00 97.62 180 THR A O 1
ATOM 1410 N N . LYS A 1 181 ? -30.785 3.675 49.238 1.00 97.62 181 LYS A N 1
ATOM 1411 C CA . LYS A 1 181 ? -30.138 3.709 50.549 1.00 97.62 181 LYS A CA 1
ATOM 1412 C C . LYS A 1 181 ? -30.616 4.910 51.367 1.00 97.62 181 LYS A C 1
ATOM 1414 O O . LYS A 1 181 ? -30.936 4.734 52.539 1.00 97.62 181 LYS A O 1
ATOM 1419 N N . ALA A 1 182 ? -30.676 6.100 50.771 1.00 97.50 182 ALA A N 1
ATOM 1420 C CA . ALA A 1 182 ? -31.145 7.306 51.449 1.00 97.50 182 ALA A CA 1
ATOM 1421 C C . ALA A 1 182 ? -32.610 7.179 51.907 1.00 97.50 182 ALA A C 1
ATOM 1423 O O . ALA A 1 182 ? -32.897 7.410 53.079 1.00 97.50 182 ALA A O 1
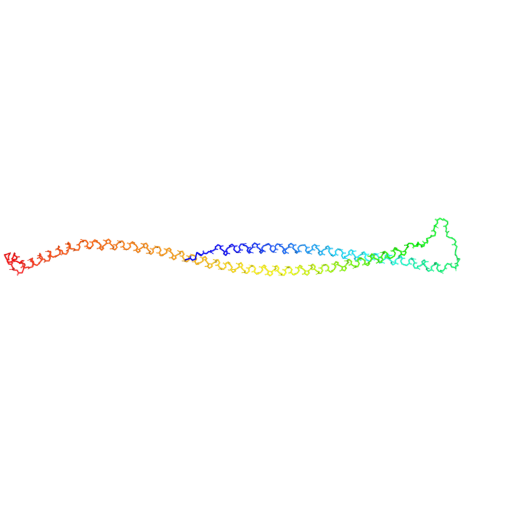ATOM 1424 N N . GLY A 1 183 ? -33.512 6.728 51.028 1.00 97.00 183 GLY A N 1
ATOM 1425 C CA . GLY A 1 183 ? -34.921 6.518 51.382 1.00 97.00 183 GLY A CA 1
ATOM 1426 C C . GLY A 1 183 ? -35.122 5.430 52.444 1.00 97.00 183 GLY A C 1
ATOM 1427 O O . GLY A 1 183 ? -35.960 5.568 53.336 1.00 97.00 183 GLY A O 1
ATOM 1428 N N . LEU A 1 184 ? -34.315 4.361 52.406 1.00 97.25 184 LEU A N 1
ATOM 1429 C CA . LEU A 1 184 ? -34.351 3.332 53.443 1.00 97.25 184 LEU A CA 1
ATOM 1430 C C . LEU A 1 184 ? -33.919 3.905 54.797 1.00 97.25 184 LEU A C 1
ATOM 1432 O O . LEU A 1 184 ? -34.621 3.682 55.781 1.00 97.25 184 LEU A O 1
ATOM 1436 N N . HIS A 1 185 ? -32.832 4.683 54.838 1.00 96.69 185 HIS A N 1
ATOM 1437 C CA . HIS A 1 185 ? -32.412 5.383 56.052 1.00 96.69 185 HIS A CA 1
ATOM 1438 C C . HIS A 1 185 ? -33.517 6.287 56.599 1.00 96.69 185 HIS A C 1
ATOM 1440 O O . HIS A 1 185 ? -33.843 6.162 57.770 1.00 96.69 185 HIS A O 1
ATOM 1446 N N . GLU A 1 186 ? -34.174 7.101 55.770 1.00 95.44 186 GLU A N 1
ATOM 1447 C CA . GLU A 1 186 ? -35.278 7.963 56.220 1.00 95.44 186 GLU A CA 1
ATOM 1448 C C . GLU A 1 186 ? -36.400 7.162 56.910 1.00 95.44 186 GLU A C 1
ATOM 1450 O O . GLU A 1 186 ? -36.852 7.509 58.003 1.00 95.44 186 GLU A O 1
ATOM 1455 N N . SER A 1 187 ? -36.808 6.038 56.311 1.00 94.25 187 SER A N 1
ATOM 1456 C CA . SER A 1 187 ? -37.862 5.182 56.868 1.00 94.25 187 SER A CA 1
ATOM 1457 C C . SER A 1 187 ? -37.442 4.442 58.146 1.00 94.25 187 SER A C 1
ATOM 1459 O O . SER A 1 187 ? -38.206 4.390 59.117 1.00 94.25 187 SER A O 1
ATOM 1461 N N . CYS A 1 188 ? -36.231 3.876 58.166 1.00 96.00 188 CYS A N 1
ATOM 1462 C CA . CYS A 1 188 ? -35.699 3.143 59.308 1.00 96.00 188 CYS A CA 1
ATOM 1463 C C . CYS A 1 188 ? -35.426 4.088 60.475 1.00 96.00 188 CYS A C 1
ATOM 1465 O O . CYS A 1 188 ? -35.819 3.783 61.598 1.00 96.00 188 CYS A O 1
ATOM 1467 N N . ASP A 1 189 ? -34.824 5.245 60.217 1.00 96.12 189 ASP A N 1
ATOM 1468 C CA . ASP A 1 189 ? -34.497 6.227 61.244 1.00 96.12 189 ASP A CA 1
ATOM 1469 C C . ASP A 1 189 ? -35.777 6.780 61.878 1.00 96.12 189 ASP A C 1
ATOM 1471 O O . ASP A 1 189 ? -35.871 6.832 63.105 1.00 96.12 189 ASP A O 1
ATOM 1475 N N . PHE A 1 190 ? -36.812 7.088 61.082 1.00 94.56 190 PHE A N 1
ATOM 1476 C CA . PHE A 1 190 ? -38.118 7.483 61.615 1.00 94.56 190 PHE A CA 1
ATOM 1477 C C . PHE A 1 190 ? -38.733 6.397 62.509 1.00 94.56 190 PHE A C 1
ATOM 1479 O O . PHE A 1 190 ? -39.228 6.699 63.599 1.00 94.56 190 PHE A O 1
ATOM 1486 N N . LEU A 1 191 ? -38.707 5.130 62.077 1.00 94.44 191 LEU A N 1
ATOM 1487 C CA . LEU A 1 191 ? -39.237 4.023 62.874 1.00 94.44 191 LEU A CA 1
ATOM 1488 C C . LEU A 1 191 ? -38.470 3.875 64.190 1.00 94.44 191 LEU A C 1
ATOM 1490 O O . LEU A 1 191 ? -39.098 3.785 65.241 1.00 94.44 191 LEU A O 1
ATOM 1494 N N . MET A 1 192 ? -37.138 3.883 64.132 1.00 94.50 192 MET A N 1
ATOM 1495 C CA . MET A 1 192 ? -36.273 3.715 65.299 1.00 94.50 192 MET A CA 1
ATOM 1496 C C . MET A 1 192 ? -36.432 4.867 66.294 1.00 94.50 192 MET A C 1
ATOM 1498 O O . MET A 1 192 ? -36.544 4.621 67.491 1.00 94.50 192 MET A O 1
ATOM 1502 N N . GLN A 1 193 ? -36.526 6.110 65.816 1.00 95.62 193 GLN A N 1
ATOM 1503 C CA . GLN A 1 193 ? -36.747 7.282 66.669 1.00 95.62 193 GLN A CA 1
ATOM 1504 C C . GLN A 1 193 ? -38.101 7.243 67.394 1.00 95.62 193 GLN A C 1
ATOM 1506 O O . GLN A 1 193 ? -38.211 7.730 68.516 1.00 95.62 193 GLN A O 1
ATOM 1511 N N . ASN A 1 194 ? -39.132 6.659 66.774 1.00 94.75 194 ASN A N 1
ATOM 1512 C CA . ASN A 1 194 ? -40.490 6.621 67.324 1.00 94.75 194 ASN A CA 1
ATOM 1513 C C . ASN A 1 194 ? -40.854 5.286 67.990 1.00 94.75 194 ASN A C 1
ATOM 1515 O O . ASN A 1 194 ? -41.962 5.154 68.516 1.00 94.75 194 ASN A O 1
ATOM 1519 N N . PHE A 1 195 ? -39.967 4.290 67.953 1.00 95.75 195 PHE A N 1
ATOM 1520 C CA . PHE A 1 195 ? -40.260 2.931 68.404 1.00 95.75 195 PHE A CA 1
ATOM 1521 C C . PHE A 1 195 ? -40.675 2.895 69.879 1.00 95.75 195 PHE A C 1
ATOM 1523 O O . PHE A 1 195 ? -41.764 2.418 70.190 1.00 95.75 195 PHE A O 1
ATOM 1530 N N . GLU A 1 196 ? -39.863 3.477 70.763 1.00 94.75 196 GLU A N 1
ATOM 1531 C CA . GLU A 1 196 ? -40.115 3.487 72.211 1.00 94.75 196 GLU A CA 1
ATOM 1532 C C . GLU A 1 196 ? -41.411 4.224 72.570 1.00 94.75 196 GLU A C 1
ATOM 1534 O O . GLU A 1 196 ? -42.242 3.710 73.318 1.00 94.75 196 GLU A O 1
ATOM 1539 N N . ALA A 1 197 ? -41.646 5.397 71.971 1.00 95.25 197 ALA A N 1
ATOM 1540 C CA . ALA A 1 197 ? -42.867 6.169 72.203 1.00 95.25 197 ALA A CA 1
ATOM 1541 C C . ALA A 1 197 ? -44.126 5.394 71.774 1.00 95.25 197 ALA A C 1
ATOM 1543 O O . ALA A 1 197 ? -45.124 5.361 72.495 1.00 95.25 197 ALA A O 1
ATOM 1544 N N . ARG A 1 198 ? -44.073 4.717 70.619 1.00 94.75 198 ARG A N 1
ATOM 1545 C CA . ARG A 1 198 ? -45.166 3.855 70.146 1.00 94.75 198 ARG A CA 1
ATOM 1546 C C . ARG A 1 198 ? -45.356 2.636 71.040 1.00 94.75 198 ARG A C 1
ATOM 1548 O O . ARG A 1 198 ? -46.493 2.241 71.286 1.00 94.75 198 ARG A O 1
ATOM 1555 N N . GLN A 1 199 ? -44.268 2.038 71.520 1.00 96.25 199 GLN A N 1
ATOM 1556 C CA . GLN A 1 199 ? -44.318 0.871 72.392 1.00 96.25 199 GLN A CA 1
ATOM 1557 C C . GLN A 1 199 ? -44.956 1.214 73.746 1.00 96.25 199 GLN A C 1
ATOM 1559 O O . GLN A 1 199 ? -45.791 0.445 74.229 1.00 96.25 199 GLN A O 1
ATOM 1564 N N . ALA A 1 200 ? -44.632 2.385 74.303 1.00 95.06 200 ALA A N 1
ATOM 1565 C CA . ALA A 1 200 ? -45.247 2.910 75.518 1.00 95.06 200 ALA A CA 1
ATOM 1566 C C . ALA A 1 200 ? -46.752 3.172 75.331 1.00 95.06 200 ALA A C 1
ATOM 1568 O O . ALA A 1 200 ? -47.560 2.607 76.067 1.00 95.06 200 ALA A O 1
ATOM 1569 N N . ALA A 1 201 ? -47.138 3.930 74.296 1.00 95.81 201 ALA A N 1
ATOM 1570 C CA . ALA A 1 201 ? -48.545 4.223 74.002 1.00 95.81 201 ALA A CA 1
ATOM 1571 C C . ALA A 1 201 ? -49.372 2.944 73.782 1.00 95.81 201 ALA A C 1
ATOM 1573 O O . ALA A 1 201 ? -50.485 2.814 74.284 1.00 95.81 201 ALA A O 1
ATOM 1574 N N . ARG A 1 202 ? -48.804 1.946 73.093 1.00 95.62 202 ARG A N 1
ATOM 1575 C CA . ARG A 1 202 ? -49.473 0.658 72.882 1.00 95.62 202 ARG A CA 1
ATOM 1576 C C . ARG A 1 202 ? -49.644 -0.137 74.177 1.00 95.62 202 ARG A C 1
ATOM 1578 O O . ARG A 1 202 ? -50.651 -0.823 74.328 1.00 95.62 202 ARG A O 1
ATOM 1585 N N . SER A 1 203 ? -48.681 -0.075 75.100 1.00 95.50 203 SER A N 1
ATOM 1586 C CA . SER A 1 203 ? -48.828 -0.702 76.420 1.00 95.50 203 SER A CA 1
ATOM 1587 C C . SER A 1 203 ? -49.980 -0.065 77.198 1.00 95.50 203 SER A C 1
ATOM 1589 O O . SER A 1 203 ? -50.833 -0.779 77.720 1.00 95.50 203 SER A O 1
ATOM 1591 N N . GLU A 1 204 ? -50.052 1.266 77.197 1.00 95.19 204 GLU A N 1
ATOM 1592 C CA . GLU A 1 204 ? -51.123 2.020 77.854 1.00 95.19 204 GLU A CA 1
ATOM 1593 C C . GLU A 1 204 ? -52.506 1.723 77.246 1.00 95.19 204 GLU A C 1
ATOM 1595 O O . GLU A 1 204 ? -53.477 1.496 77.976 1.00 95.19 204 GLU A O 1
ATOM 1600 N N . GLU A 1 205 ? -52.605 1.636 75.915 1.00 94.25 205 GLU A N 1
ATOM 1601 C CA . GLU A 1 205 ? -53.824 1.192 75.230 1.00 94.25 205 GLU A CA 1
ATOM 1602 C C . GLU A 1 205 ? -54.218 -0.234 75.634 1.00 94.25 205 GLU A C 1
ATOM 1604 O O . GLU A 1 205 ? -55.387 -0.490 75.926 1.00 94.25 205 GLU A O 1
ATOM 1609 N N . MET A 1 206 ? -53.264 -1.174 75.686 1.00 94.50 206 MET A N 1
ATOM 1610 C CA . MET A 1 206 ? -53.555 -2.549 76.102 1.00 94.50 206 MET A CA 1
ATOM 1611 C C . MET A 1 206 ? -54.101 -2.601 77.525 1.00 94.50 206 MET A C 1
ATOM 1613 O O . MET A 1 206 ? -55.069 -3.319 77.781 1.00 94.50 206 MET A O 1
ATOM 1617 N N . ASP A 1 207 ? -53.508 -1.848 78.445 1.00 92.56 207 ASP A N 1
ATOM 1618 C CA . ASP A 1 207 ? -53.964 -1.802 79.831 1.00 92.56 207 ASP A CA 1
ATOM 1619 C C . ASP A 1 207 ? -55.343 -1.144 79.945 1.00 92.56 207 ASP A C 1
ATOM 1621 O O . ASP A 1 207 ? -56.214 -1.650 80.654 1.00 92.56 207 ASP A O 1
ATOM 1625 N N . SER A 1 208 ? -55.605 -0.103 79.157 1.00 91.56 208 SER A N 1
ATOM 1626 C CA . SER A 1 208 ? -56.927 0.526 79.046 1.00 91.56 208 SER A CA 1
ATOM 1627 C C . SER A 1 208 ? -57.990 -0.450 78.527 1.00 91.56 208 SER A C 1
ATOM 1629 O O . SER A 1 208 ? -59.085 -0.544 79.088 1.00 91.56 208 SER A O 1
ATOM 1631 N N . VAL A 1 209 ? -57.665 -1.248 77.505 1.00 93.19 209 VAL A N 1
ATOM 1632 C CA . VAL A 1 209 ? -58.568 -2.272 76.958 1.00 93.19 209 VAL A CA 1
ATOM 1633 C C . VAL A 1 209 ? -58.807 -3.401 77.965 1.00 93.19 209 VAL A C 1
ATOM 1635 O O . VAL A 1 209 ? -59.945 -3.857 78.108 1.00 93.19 209 VAL A O 1
ATOM 1638 N N . LYS A 1 210 ? -57.782 -3.838 78.711 1.00 90.62 210 LYS A N 1
ATO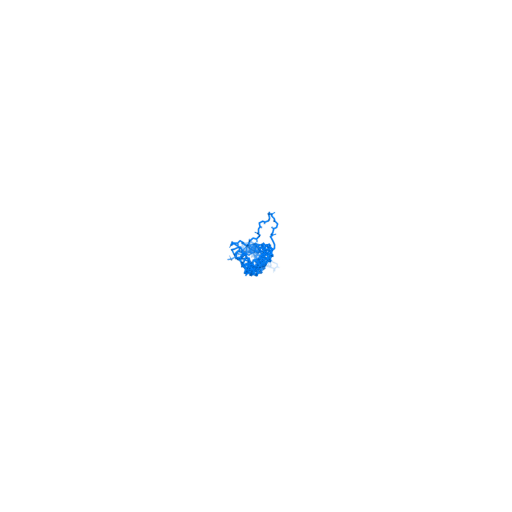M 1639 C CA . LYS A 1 210 ? -57.948 -4.827 79.793 1.00 90.62 210 LYS A CA 1
ATOM 1640 C C . LYS A 1 210 ? -58.901 -4.310 80.870 1.00 90.62 210 LYS A C 1
ATOM 1642 O O . LYS A 1 210 ? -59.814 -5.038 81.260 1.00 90.62 210 LYS A O 1
ATOM 1647 N N . LYS A 1 211 ? -58.733 -3.054 81.297 1.00 86.88 211 LYS A N 1
ATOM 1648 C CA . LYS A 1 211 ? -59.622 -2.398 82.268 1.00 86.88 211 LYS A CA 1
ATOM 1649 C C . LYS A 1 211 ? -61.060 -2.349 81.751 1.00 86.88 211 LYS A C 1
ATOM 1651 O O . LYS A 1 211 ? -61.968 -2.801 82.443 1.00 86.88 211 LYS A O 1
ATOM 1656 N N . ALA A 1 212 ? -61.276 -1.907 80.511 1.00 88.94 212 ALA A N 1
ATOM 1657 C CA . ALA A 1 212 ? -62.607 -1.885 79.898 1.00 88.94 212 ALA A CA 1
ATOM 1658 C C . ALA A 1 212 ? -63.254 -3.282 79.836 1.00 88.94 212 ALA A C 1
ATOM 1660 O O . ALA A 1 212 ? -64.433 -3.441 80.157 1.00 88.94 212 ALA A O 1
ATOM 1661 N N . LYS A 1 213 ? -62.480 -4.317 79.483 1.00 88.00 213 LYS A N 1
ATOM 1662 C CA . LYS A 1 213 ? -62.952 -5.708 79.479 1.00 88.00 213 LYS A CA 1
ATOM 1663 C C . LYS A 1 213 ? -63.361 -6.186 80.877 1.00 88.00 213 LYS A C 1
ATOM 1665 O O . LYS A 1 213 ? -64.384 -6.861 80.995 1.00 88.00 213 LYS A O 1
ATOM 1670 N N . ALA A 1 214 ? -62.591 -5.855 81.914 1.00 85.88 214 ALA A N 1
ATOM 1671 C CA . ALA A 1 214 ? -62.908 -6.216 83.296 1.00 85.88 214 ALA A CA 1
ATOM 1672 C C . ALA A 1 214 ? -64.239 -5.590 83.748 1.00 85.88 214 ALA A C 1
ATOM 1674 O O . ALA A 1 214 ? -65.099 -6.306 84.259 1.00 85.88 214 ALA A O 1
ATOM 1675 N N . ILE A 1 215 ? -64.453 -4.300 83.452 1.00 84.06 215 ILE A N 1
ATOM 1676 C CA . ILE A 1 215 ? -65.721 -3.596 83.721 1.00 84.06 215 ILE A CA 1
ATOM 1677 C C . ILE A 1 215 ? -66.896 -4.316 83.047 1.00 84.06 215 ILE A C 1
ATOM 1679 O O . ILE A 1 215 ? -67.888 -4.639 83.697 1.00 84.06 215 ILE A O 1
ATOM 1683 N N . LEU A 1 216 ? -66.783 -4.616 81.748 1.00 84.19 216 LEU A N 1
ATOM 1684 C CA . LEU A 1 216 ? -67.845 -5.294 80.991 1.00 84.19 216 LEU A CA 1
ATOM 1685 C C . LEU A 1 216 ? -68.102 -6.738 81.452 1.00 84.19 216 LEU A C 1
ATOM 1687 O O . LEU A 1 216 ? -69.190 -7.261 81.228 1.00 84.19 216 LEU A O 1
ATOM 1691 N N . SER A 1 217 ? -67.126 -7.376 82.101 1.00 85.56 217 SER A N 1
ATOM 1692 C CA . SER A 1 217 ? -67.243 -8.739 82.643 1.00 85.56 217 SER A CA 1
ATOM 1693 C C . SER A 1 217 ? -67.773 -8.771 84.084 1.00 85.56 217 SER A C 1
ATOM 1695 O O . SER A 1 217 ? -67.815 -9.840 84.687 1.00 85.56 217 SER A O 1
ATOM 1697 N N . GLY A 1 218 ? -68.191 -7.623 84.632 1.00 77.31 218 GLY A N 1
ATOM 1698 C CA . GLY A 1 218 ? -68.843 -7.527 85.940 1.00 77.31 218 GLY A CA 1
ATOM 1699 C C . GLY A 1 218 ? -67.929 -7.161 87.112 1.00 77.31 218 GLY A C 1
ATOM 1700 O O . GLY A 1 218 ? -68.395 -7.217 88.247 1.00 77.31 218 GLY A O 1
ATOM 1701 N N . ALA A 1 219 ? -66.669 -6.772 86.874 1.00 73.25 219 ALA A N 1
ATOM 1702 C CA . ALA A 1 219 ? -65.814 -6.224 87.930 1.00 73.25 219 ALA A CA 1
ATOM 1703 C C . ALA A 1 219 ? -66.332 -4.847 88.384 1.00 73.25 219 ALA A C 1
ATOM 1705 O O . ALA A 1 219 ? -66.702 -4.007 87.556 1.00 73.25 219 ALA A O 1
ATOM 1706 N N . THR A 1 220 ? -66.358 -4.595 89.696 1.00 63.53 220 T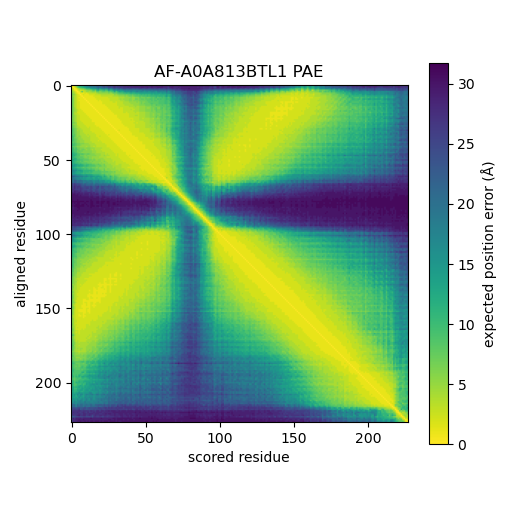HR A N 1
ATOM 1707 C CA . THR A 1 220 ? -66.807 -3.301 90.235 1.00 63.53 220 THR A CA 1
ATOM 1708 C C . THR A 1 220 ? -65.679 -2.267 90.170 1.00 63.53 220 THR A C 1
ATOM 1710 O O . THR A 1 220 ? -64.505 -2.605 90.280 1.00 63.53 220 THR A O 1
ATOM 1713 N N . PHE A 1 221 ? -66.011 -0.982 89.992 1.00 60.12 221 PHE A N 1
ATOM 1714 C CA . PHE A 1 221 ? -65.024 0.094 89.763 1.00 60.12 221 PHE A CA 1
ATOM 1715 C C . PHE A 1 221 ? -63.936 0.189 90.858 1.00 60.12 221 PHE A C 1
ATOM 1717 O O . PHE A 1 221 ? -62.835 0.660 90.589 1.00 60.12 221 PHE A O 1
ATOM 1724 N N . ALA A 1 222 ? -64.229 -0.294 92.072 1.00 59.66 222 ALA A N 1
ATOM 1725 C CA . ALA A 1 222 ? -63.308 -0.334 93.207 1.00 59.66 222 ALA A CA 1
ATOM 1726 C C . ALA A 1 222 ? -62.210 -1.416 93.097 1.00 59.66 222 ALA A C 1
ATOM 1728 O O . ALA A 1 222 ? -61.146 -1.251 93.683 1.00 59.66 222 ALA A O 1
ATOM 1729 N N . GLU A 1 223 ? -62.428 -2.495 92.340 1.00 56.44 223 GLU A N 1
ATOM 1730 C CA . GLU A 1 223 ? -61.466 -3.605 92.198 1.00 56.44 223 GLU A CA 1
ATOM 1731 C C . GLU A 1 223 ? -60.419 -3.346 91.099 1.00 56.44 223 GLU A C 1
ATOM 1733 O O . GLU A 1 223 ? -59.367 -3.968 91.085 1.00 56.44 223 GLU A O 1
ATOM 1738 N N . ILE A 1 224 ? -60.673 -2.395 90.193 1.00 57.59 224 ILE A N 1
ATOM 1739 C CA . ILE A 1 224 ? -59.839 -2.119 89.004 1.00 57.59 224 ILE A CA 1
ATOM 1740 C C . ILE A 1 224 ? -58.715 -1.103 89.294 1.00 57.59 224 ILE A C 1
ATOM 1742 O O . ILE A 1 224 ? -57.806 -0.931 88.486 1.00 57.59 224 ILE A O 1
ATOM 1746 N N . GLN A 1 225 ? -58.773 -0.404 90.433 1.00 55.69 225 GLN A N 1
ATOM 1747 C CA . GLN A 1 225 ? -57.801 0.628 90.827 1.00 55.69 225 GLN A CA 1
ATOM 1748 C C . GLN A 1 225 ? -56.665 0.123 91.739 1.00 55.69 225 GLN A C 1
ATOM 1750 O O . GLN A 1 225 ? -55.798 0.921 92.087 1.00 55.69 225 GLN A O 1
ATOM 1755 N N . LEU A 1 226 ? -56.677 -1.151 92.152 1.00 49.56 226 LEU A N 1
ATOM 1756 C CA . LEU A 1 226 ? -55.730 -1.709 93.133 1.00 49.56 226 LEU A CA 1
ATOM 1757 C C . LEU A 1 226 ? -54.579 -2.545 92.533 1.00 49.56 226 LEU A C 1
ATOM 1759 O O . LEU A 1 226 ? -53.670 -2.889 93.285 1.00 49.56 226 LEU A O 1
ATOM 1763 N N . ASP A 1 227 ? -54.588 -2.797 91.220 1.00 42.50 227 ASP A N 1
ATOM 1764 C CA . ASP A 1 227 ? -53.490 -3.405 90.441 1.00 42.50 227 ASP A CA 1
ATOM 1765 C C . ASP A 1 227 ? -52.906 -2.390 89.438 1.00 42.50 227 ASP A C 1
ATOM 1767 O O . ASP A 1 227 ? -51.676 -2.427 89.203 1.00 42.50 227 ASP A O 1
#

Solvent-accessible surface area (backbone atoms only — not comparable to full-atom values): 12592 Å² total; per-residue (Å²): 132,84,78,83,68,51,62,58,39,48,54,52,34,57,50,43,53,51,52,37,54,50,52,53,50,52,52,49,52,52,50,58,49,50,52,53,54,49,54,52,48,51,51,52,44,50,52,35,52,52,48,41,49,53,45,48,53,51,49,51,55,52,49,54,51,56,52,51,49,56,55,45,69,76,55,75,80,75,91,79,85,82,77,70,92,86,66,76,78,91,67,89,58,89,66,52,65,59,53,55,51,49,45,54,47,52,39,50,52,38,51,49,50,44,54,48,50,54,51,49,50,54,50,51,52,53,51,49,54,52,51,51,50,52,50,49,54,51,38,55,54,41,54,53,49,37,54,52,31,52,53,50,32,54,52,43,50,53,48,47,52,52,51,50,53,53,51,50,54,48,52,54,50,51,52,52,50,51,51,52,50,52,52,48,48,55,55,51,52,54,48,64,74,43,42,64,63,52,52,52,53,51,50,53,50,50,53,51,50,53,51,54,49,41,47,77,72,68,51,55,82,80,70,71,77,78,121

Radius of gyration: 58.61 Å; Cα contacts (8 Å, |Δi|>4): 74; chains: 1; bounding box: 121×30×171 Å

Secondary structure (DSSP, 8-state):
-----SHHHHHHHHHHHHHHHHHHHHHHHHHHHHHHHHHHHHHHHHHHHHHHHHHHHHHHHHHHHHHHHHHHHHH--S--PPPPTT----PPPTTHHHHHHHHHHHHHHHHHHHHHHHHHHHHHHHHHHHHHHHHHHHHHHHHHHHHHHHHHHHHHHHHHHHHHHHHHHHHHHHHHHHHHHHHHHHHHHHHHHHHHHHHHHHHHHHHHHHHHHHHHTT--TTTTT--

Organism: NCBI:txid1628268

Foldseek 3Di:
DPPLDLVVLVVLLVVLVVVLVVLVVVLVVLVVVLVVLVVVLVVLLVVLVVLLVVLVVVLVVLVVVVVVLVVVVVVPPDDDDDDDPPDDPPHDDPCSVVVSVVSVVSSVVSVVVSVVSVVVSVVSVVVSVVSNVVSVVSSVVSVVSSVVSVVVSVVSVVVNVVVVVVVVVVVVVVVVVVVVVVVVCVVVVVCVVCVVVVVVVVVVVVLVVVLVVCVVVPNDPVVSPPD

pLDDT: mean 87.01, std 17.05, range [33.19, 98.44]

Nearest PDB structures (foldseek):
  7nna-assembly1_A  TM=3.331E-01  e=1.185E-01  Klebsiella pneumoniae
  3zx6-assembly1_B  TM=4.525E-01  e=1.047E+00  Archaeoglobus fulgidus DSM 4304
  3ja6-assembly1_H  TM=3.898E-01  e=1.451E+00  Escherichia coli
  8i21-assembly1_A  TM=3.722E-01  e=1.804E+00  Saccharomyces cerevisiae S288C